Protein AF-A0A0D2FIN0-F1 (afdb_monomer)

Solvent-accessible surface area (backbone atoms only — not comparable to full-atom values): 18434 Å² total; per-residue (Å²): 110,66,68,31,50,51,26,40,52,49,14,55,52,27,46,74,65,72,37,50,73,62,13,52,53,26,40,51,52,17,50,52,44,39,56,76,67,34,63,79,38,79,76,64,52,62,94,53,57,73,68,60,36,41,53,52,39,47,52,45,51,51,50,49,50,53,46,50,59,54,20,63,73,67,79,43,84,80,82,80,71,90,65,98,70,75,63,67,63,65,65,58,93,93,41,82,29,78,72,32,65,56,52,53,53,46,52,57,58,55,49,68,80,50,82,62,84,86,64,75,69,82,73,95,78,77,87,84,78,73,69,54,71,66,59,48,50,40,52,51,49,50,54,65,67,69,63,73,77,65,86,88,56,54,68,36,52,49,49,52,48,53,48,51,48,49,35,50,51,48,54,51,40,56,51,34,64,75,75,45,87,57,30,91,78,42,90,51,64,58,37,28,56,54,41,42,43,53,49,42,49,55,47,50,64,48,58,77,74,52,61,67,82,37,56,56,84,54,41,66,71,45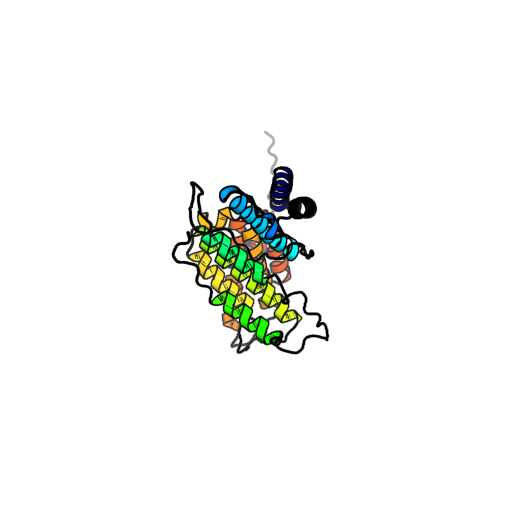,36,53,37,54,43,53,39,37,55,47,31,49,52,36,68,73,69,54,77,91,41,90,88,43,46,64,58,53,51,56,41,51,54,43,41,54,51,47,51,54,48,34,42,69,59,53,35,89,84,22,65,65,53,52,52,50,51,51,54,27,47,78,65,76,52,57,58,84,67,53,59,58,54,54,54,59,72,70,44,96,74,82,73,82,81,79,82,81,84,77,90,131

Foldseek 3Di:
DVLLVVLQVQLVVCVLVVVLVSSVVSLVSSVVVLVVLVLLPPVSLPPDDLVVSLVSQLSLLVSLLVQLLSCVVVVHDGDRDDDPDHRDCDDDDPDDSPPPVLSRLSSVLSNVVDPDLPPPPDDPDDPDDDDDNVVVLLVLLVVLVPDDDDPPDDLLSVLLSLLSSLLSLLVSLVSCVVPHAADCPDPRLSRHLCVLLVSLVVNVVSVVPGDLVSQQVCAPSSLVSLLSSLVSLLVSLQPPDDDPVCPVSSVSSLVSSLSSLVVSCSRHNPPDPSSVVSQVSCVVSVSHRPCVVVVVVVVPDPPDDDDDDDDDDD

Sequence (314 aa):
MSSLLTSFFLHIYFANADKLRTAGFFLRESLTYAHGLKLHQPGSYAGFNYRDRQIRLRVFWILFVSERTYCIQNDLPVTLRPINELPSTKAMDGYDSAPMPAFVALIRLFTFLDGDILESTASPGDSIMQLRPKDKVSSLQHNLIEQNVGSELDESQKVDLLTTRNWIRILLWQYTIAHFSVSCHAQDQAFSAFLPATIAHDMLSVLDKVSWKSVQPHGYGMELKIFRMADSLLDVLLCAPVSAGTRRFLTDSRESLHSLENVLVHVGGTESQFLAILRNRMLESQLPPPHTLWNDMQISSPQYRPKEGTKSTG

Organi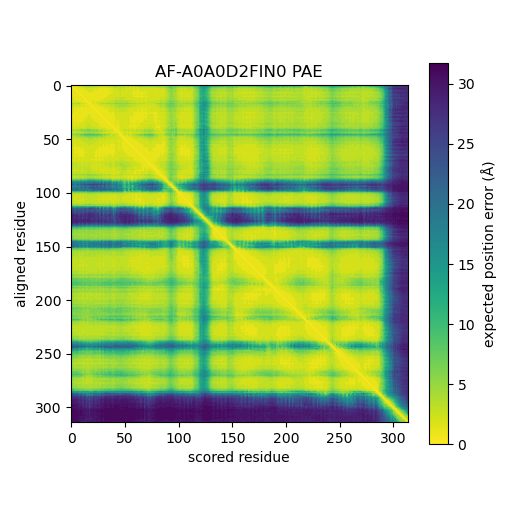sm: NCBI:txid1851006

Radius of gyration: 23.54 Å; Cα contacts (8 Å, |Δi|>4): 283; chains: 1; bounding box: 88×53×57 Å

Secondary structure (DSSP, 8-state):
-HHHHHHHHHHHHHHHTT-HHHHHHHHHHHHHHHHHTTTT-GGGGTTS-HHHHHHHHHHHHHHHHHHHHHHHHTT----PPP-S-PPPSS--TT---TTHHHHHHHHHHHHTTSSSSS--S--TT--SSPPPHHHHHHHHHHHHHH-PPPTTS-HHHHHHHHHHHHHHHHHHHHHHHHHS--BTT-SSGGGBTTHHHHHHHHHHHHHTTS-HHHHGGGTHHHHHHHHHHHHHHHHHHHH----TTTHHHHHHHHHHHHHHHHHHHHHH-TT-HHHHHHHHHHHHTT---TTHHHHHHHHT-TT-----------

Nearest PDB structures (foldseek):
  4c0e-assembly3_C  TM=2.346E-01  e=1.128E+00  Thermochaetoides thermophila
  6zc9-assembly2_B  TM=2.772E-01  e=3.005E+00  Homo sapiens
  8fit-assembly1_A  TM=2.821E-01  e=9.489E+00  synthetic construct
  2im8-assembly2_B  TM=2.607E-01  e=8.003E+00  Bacillus subtilis

pLDDT: mean 83.83, std 17.82, range [30.97, 98.62]

Structure (mmCIF, N/CA/C/O backbone):
data_AF-A0A0D2FIN0-F1
#
_entry.id   AF-A0A0D2FIN0-F1
#
loop_
_atom_site.group_PDB
_atom_site.id
_atom_site.type_symbol
_atom_site.label_atom_id
_atom_site.label_alt_id
_atom_site.label_comp_id
_atom_site.label_asym_id
_atom_site.label_entity_id
_atom_site.label_seq_id
_atom_site.pdbx_PDB_ins_code
_atom_site.Cartn_x
_atom_site.Cartn_y
_atom_site.Cartn_z
_atom_site.occupancy
_atom_site.B_iso_or_equiv
_atom_site.auth_seq_id
_atom_site.auth_comp_id
_atom_site.auth_asym_id
_atom_site.auth_atom_id
_atom_site.pdbx_PDB_model_num
ATOM 1 N N . MET A 1 1 ? 11.313 -1.312 -24.204 1.00 90.38 1 MET A N 1
ATOM 2 C CA . MET A 1 1 ? 10.816 -0.365 -23.181 1.00 90.38 1 MET A CA 1
ATOM 3 C C . MET A 1 1 ? 9.404 0.112 -23.505 1.00 90.38 1 MET A C 1
ATOM 5 O O . MET A 1 1 ? 8.576 0.071 -22.614 1.00 90.38 1 MET A O 1
ATOM 9 N N . SER A 1 2 ? 9.090 0.486 -24.752 1.00 93.44 2 SER A N 1
ATOM 10 C CA . SER A 1 2 ? 7.752 0.977 -25.127 1.00 93.44 2 SER A CA 1
ATOM 11 C C . SER A 1 2 ? 6.609 0.016 -24.775 1.00 93.44 2 S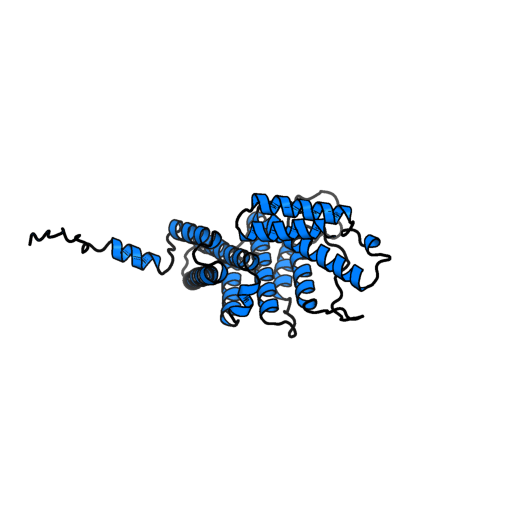ER A C 1
ATOM 13 O O . SER A 1 2 ? 5.712 0.432 -24.059 1.00 93.44 2 SER A O 1
ATOM 15 N N . SER A 1 3 ? 6.681 -1.269 -25.154 1.00 96.62 3 SER A N 1
ATOM 16 C CA . SER A 1 3 ? 5.622 -2.245 -24.830 1.00 96.62 3 SER A CA 1
ATOM 17 C C . SER A 1 3 ? 5.389 -2.398 -23.323 1.00 96.62 3 SER A C 1
ATOM 19 O O . SER A 1 3 ? 4.250 -2.394 -22.880 1.00 96.62 3 SER A O 1
ATOM 21 N N . LEU A 1 4 ? 6.468 -2.430 -22.528 1.00 98.12 4 LEU A N 1
ATOM 22 C CA . LEU A 1 4 ? 6.401 -2.465 -21.061 1.00 98.12 4 LEU A CA 1
ATOM 23 C C . LEU A 1 4 ? 5.608 -1.278 -20.510 1.00 98.12 4 LEU A C 1
ATOM 25 O O . LEU A 1 4 ? 4.716 -1.469 -19.682 1.00 98.12 4 LEU A O 1
ATOM 29 N N . LEU A 1 5 ? 5.950 -0.066 -20.959 1.00 98.00 5 LEU A N 1
ATOM 30 C CA . LEU A 1 5 ? 5.309 1.165 -20.503 1.00 98.00 5 LEU A CA 1
ATOM 31 C C . LEU A 1 5 ? 3.856 1.238 -20.970 1.00 98.00 5 LEU A C 1
ATOM 33 O O . LEU A 1 5 ? 3.001 1.626 -20.185 1.00 98.00 5 LEU A O 1
ATOM 37 N N . THR A 1 6 ? 3.554 0.819 -22.201 1.00 98.31 6 THR A N 1
ATOM 38 C CA . THR A 1 6 ? 2.176 0.737 -22.702 1.00 98.31 6 THR A CA 1
ATOM 39 C C . THR A 1 6 ? 1.321 -0.160 -21.811 1.00 98.31 6 THR A C 1
ATOM 41 O O . THR A 1 6 ? 0.288 0.295 -21.324 1.00 98.31 6 THR A O 1
ATOM 44 N N . SER A 1 7 ? 1.767 -1.387 -21.522 1.00 98.44 7 SER A N 1
ATOM 45 C CA . SER A 1 7 ? 1.053 -2.291 -20.613 1.00 98.44 7 SER A CA 1
ATOM 46 C C . SER A 1 7 ? 0.920 -1.688 -19.211 1.00 98.44 7 SER A C 1
ATOM 48 O O . SER A 1 7 ? -0.149 -1.735 -18.613 1.00 98.44 7 SER A O 1
ATOM 50 N N . PHE A 1 8 ? 1.967 -1.038 -18.696 1.00 98.31 8 PHE A N 1
ATOM 51 C CA . PHE A 1 8 ? 1.910 -0.394 -17.383 1.00 98.31 8 PHE A CA 1
ATOM 52 C C . PHE A 1 8 ? 0.893 0.758 -17.319 1.00 98.31 8 PHE A C 1
ATOM 54 O O . PHE A 1 8 ? 0.116 0.851 -16.372 1.00 98.31 8 PHE A O 1
ATOM 61 N N . PHE A 1 9 ? 0.841 1.619 -18.335 1.00 97.38 9 PHE A N 1
ATOM 62 C CA . PHE A 1 9 ? -0.142 2.702 -18.379 1.00 97.38 9 PHE A CA 1
ATOM 63 C C . PHE A 1 9 ? -1.572 2.182 -18.549 1.00 97.38 9 PHE A C 1
ATOM 65 O O . PHE A 1 9 ? -2.491 2.745 -17.955 1.00 97.38 9 PHE A O 1
ATOM 72 N N . LEU A 1 10 ? -1.773 1.084 -19.286 1.00 98.06 10 LEU A N 1
ATOM 73 C CA . LEU A 1 10 ? -3.074 0.412 -19.353 1.00 98.06 10 LEU A CA 1
ATOM 74 C C . LEU A 1 10 ? -3.481 -0.161 -17.992 1.00 98.06 10 LEU A C 1
ATOM 76 O O . LEU A 1 10 ? -4.637 -0.010 -17.600 1.00 98.06 10 LEU A O 1
ATOM 80 N N . HIS A 1 11 ? -2.544 -0.744 -17.239 1.00 96.19 11 HIS A N 1
ATOM 81 C CA . HIS A 1 11 ? -2.790 -1.145 -15.854 1.00 96.19 11 HIS A CA 1
ATOM 82 C C . HIS A 1 11 ? -3.290 0.036 -15.007 1.00 96.19 11 HIS A C 1
ATOM 84 O O . HIS A 1 11 ? -4.348 -0.078 -14.392 1.00 96.19 11 HIS A O 1
ATOM 90 N N . ILE A 1 12 ? -2.586 1.175 -15.028 1.00 93.50 12 ILE A N 1
ATOM 91 C CA . ILE A 1 12 ? -2.987 2.379 -14.280 1.00 93.50 12 ILE A CA 1
ATOM 92 C C . ILE A 1 12 ? -4.386 2.846 -14.698 1.00 93.50 12 ILE A C 1
ATOM 94 O O . ILE A 1 12 ? -5.223 3.132 -13.843 1.00 93.50 12 ILE A O 1
ATOM 98 N N . TYR A 1 13 ? -4.657 2.914 -16.004 1.00 93.62 13 TYR A N 1
ATOM 99 C CA . TYR A 1 13 ? -5.960 3.328 -16.524 1.00 93.62 13 TYR A CA 1
ATOM 100 C C . TYR A 1 13 ? -7.089 2.424 -16.016 1.00 93.62 13 TYR A C 1
ATOM 102 O O . TYR A 1 13 ? -8.080 2.913 -15.479 1.00 93.62 13 TYR A O 1
ATOM 110 N N . PHE A 1 14 ? -6.939 1.103 -16.148 1.00 93.62 14 PHE A N 1
ATOM 111 C CA . PHE A 1 14 ? -7.978 0.161 -15.738 1.00 93.62 14 PHE A CA 1
ATOM 112 C C . PHE A 1 14 ? -8.126 0.053 -14.218 1.00 93.62 14 PHE A C 1
ATOM 114 O O . PHE A 1 14 ? -9.241 -0.179 -13.758 1.00 93.62 14 PHE A O 1
ATOM 121 N N . ALA A 1 15 ? -7.050 0.245 -13.448 1.00 88.50 15 ALA A N 1
ATOM 122 C CA . ALA A 1 15 ? -7.114 0.289 -11.989 1.00 88.50 15 ALA A CA 1
ATOM 123 C C . ALA A 1 15 ? -7.935 1.492 -11.508 1.00 88.50 15 ALA A C 1
ATOM 125 O O . ALA A 1 15 ? -8.834 1.315 -10.699 1.00 88.50 15 ALA A O 1
ATOM 126 N N . ASN A 1 16 ? -7.699 2.682 -12.074 1.00 84.31 16 ASN A N 1
ATOM 127 C CA . ASN A 1 16 ? -8.476 3.889 -11.759 1.00 84.31 16 ASN A CA 1
ATOM 128 C C . ASN A 1 16 ? -9.920 3.854 -12.295 1.00 84.31 16 ASN A C 1
ATOM 130 O O . ASN A 1 16 ? -10.736 4.677 -11.904 1.00 84.31 16 ASN A O 1
ATOM 134 N N . ALA A 1 17 ? -10.230 2.941 -13.219 1.00 86.94 17 ALA A N 1
ATOM 135 C CA . ALA A 1 17 ? -11.579 2.719 -13.739 1.00 86.94 17 ALA A CA 1
ATOM 136 C C . ALA A 1 17 ? -12.290 1.533 -13.055 1.00 86.94 17 ALA A C 1
ATOM 138 O O . ALA A 1 17 ? -13.235 0.988 -13.627 1.00 86.94 17 ALA A O 1
ATOM 139 N N . ASP A 1 18 ? -11.778 1.073 -11.908 1.00 82.88 18 ASP A N 1
ATOM 140 C CA . ASP A 1 18 ? -12.265 -0.072 -11.124 1.00 82.88 18 ASP A CA 1
ATOM 141 C C . ASP A 1 18 ? -12.405 -1.395 -11.902 1.00 82.88 18 ASP A C 1
ATOM 143 O O . ASP A 1 18 ? -13.106 -2.329 -11.507 1.00 82.88 18 ASP A O 1
ATOM 147 N N . LYS A 1 19 ? -11.689 -1.540 -13.020 1.00 90.38 19 LYS A N 1
ATOM 148 C CA . LYS A 1 19 ? -11.649 -2.770 -13.826 1.00 90.38 19 LYS A CA 1
ATOM 149 C C . LYS A 1 19 ? -10.483 -3.641 -13.378 1.00 90.38 19 LYS A C 1
ATOM 151 O O . LYS A 1 19 ? -9.587 -3.952 -14.166 1.00 90.38 19 LYS A O 1
ATOM 156 N N . LEU A 1 20 ? -10.512 -4.045 -12.106 1.00 90.06 20 LEU A N 1
ATOM 157 C CA . LEU A 1 20 ? -9.380 -4.671 -11.415 1.00 90.06 20 LEU A CA 1
ATOM 158 C C . LEU A 1 20 ? -8.826 -5.878 -12.181 1.00 90.06 20 LEU A C 1
ATOM 160 O O . LEU A 1 20 ? -7.655 -5.884 -12.531 1.00 90.06 20 LEU A O 1
ATOM 164 N N . ARG A 1 21 ? -9.662 -6.843 -12.588 1.00 93.88 21 ARG A N 1
ATOM 165 C CA . ARG A 1 21 ? -9.193 -8.024 -13.350 1.00 93.88 21 ARG A CA 1
ATOM 166 C C . ARG A 1 21 ? -8.371 -7.644 -14.587 1.00 93.88 21 ARG A C 1
ATOM 168 O O . ARG A 1 21 ? -7.283 -8.177 -14.789 1.00 93.88 21 ARG A O 1
ATOM 175 N N . THR A 1 22 ? -8.867 -6.697 -15.381 1.00 97.12 22 THR A N 1
ATOM 176 C CA . THR A 1 22 ? -8.177 -6.189 -16.574 1.00 97.12 22 THR A CA 1
ATOM 177 C C . THR A 1 22 ? -6.884 -5.467 -16.204 1.00 97.12 22 THR A C 1
ATOM 179 O O . THR A 1 22 ? -5.850 -5.708 -16.826 1.00 97.12 22 THR A O 1
ATOM 182 N N . ALA A 1 23 ? -6.911 -4.638 -15.158 1.00 95.75 23 ALA A N 1
ATOM 183 C CA . ALA A 1 23 ? -5.721 -3.974 -14.639 1.00 95.75 23 ALA A CA 1
ATOM 184 C C . ALA A 1 23 ? -4.639 -4.987 -14.229 1.00 95.75 23 ALA A C 1
ATOM 186 O O . ALA A 1 23 ? -3.465 -4.794 -14.543 1.00 95.75 23 ALA A O 1
ATOM 187 N N . GLY A 1 24 ? -5.026 -6.086 -13.577 1.00 96.50 24 GLY A N 1
ATOM 188 C CA . GLY A 1 24 ? -4.125 -7.166 -13.184 1.00 96.50 24 GLY A CA 1
ATOM 189 C C . GLY A 1 24 ? -3.462 -7.867 -14.371 1.00 96.50 24 GLY A C 1
ATOM 190 O O . GLY A 1 24 ? -2.261 -8.131 -14.318 1.00 96.50 24 GLY A O 1
ATOM 191 N N . PHE A 1 25 ? -4.194 -8.118 -15.464 1.00 97.88 25 PHE A N 1
ATOM 192 C CA . PHE A 1 25 ? -3.611 -8.697 -16.683 1.00 97.88 25 PHE A CA 1
ATOM 193 C C . PHE A 1 25 ? -2.514 -7.808 -17.275 1.00 97.88 25 PHE A C 1
ATOM 195 O O . PHE A 1 25 ? -1.410 -8.285 -17.536 1.00 97.88 25 PHE A O 1
ATOM 202 N N . PHE A 1 26 ? -2.785 -6.510 -17.425 1.00 98.56 26 PHE A N 1
ATOM 203 C CA . PHE A 1 26 ? -1.807 -5.562 -17.961 1.00 98.56 26 PHE A CA 1
ATOM 204 C C . PHE A 1 26 ? -0.597 -5.364 -17.044 1.00 98.56 26 PHE A C 1
ATOM 206 O O . PHE A 1 26 ? 0.525 -5.196 -17.526 1.00 98.56 26 PHE A O 1
ATOM 213 N N . LEU A 1 27 ? -0.796 -5.448 -15.726 1.00 98.38 27 LEU A N 1
ATOM 214 C CA . LEU A 1 27 ? 0.312 -5.448 -14.778 1.00 98.38 27 LEU A CA 1
ATOM 215 C C . LEU A 1 27 ? 1.210 -6.662 -15.005 1.00 98.38 27 LEU A C 1
ATOM 217 O O . LEU A 1 27 ? 2.411 -6.497 -15.190 1.00 98.38 27 LEU A O 1
ATOM 221 N N . ARG A 1 28 ? 0.638 -7.872 -15.063 1.00 98.06 28 ARG A N 1
ATOM 222 C CA . ARG A 1 28 ? 1.407 -9.100 -15.318 1.00 98.06 28 ARG A CA 1
ATOM 223 C C . ARG A 1 28 ? 2.156 -9.045 -16.642 1.00 98.06 28 ARG A C 1
ATOM 225 O O . ARG A 1 28 ? 3.330 -9.394 -16.670 1.00 98.06 28 ARG A O 1
ATOM 232 N N . GLU A 1 29 ? 1.526 -8.545 -17.700 1.00 98.38 29 GLU A N 1
ATOM 233 C CA . GLU A 1 29 ? 2.183 -8.343 -18.992 1.00 98.38 29 GLU A CA 1
ATOM 234 C C . GLU A 1 29 ? 3.386 -7.386 -18.883 1.00 98.38 29 GLU A C 1
ATOM 236 O O . GLU A 1 29 ? 4.479 -7.694 -19.367 1.00 98.38 29 GLU A O 1
ATOM 241 N N . SER A 1 30 ? 3.230 -6.255 -18.185 1.00 98.62 30 SER A N 1
ATOM 242 C CA . SER A 1 30 ? 4.326 -5.305 -17.955 1.00 98.62 30 SER A CA 1
ATOM 243 C C . SER A 1 30 ? 5.489 -5.935 -17.177 1.00 98.62 30 SER A C 1
ATOM 245 O O . SER A 1 30 ? 6.657 -5.769 -17.544 1.00 98.62 30 SER A O 1
ATOM 247 N N . LEU A 1 31 ? 5.179 -6.735 -16.153 1.00 98.38 31 LEU A N 1
ATOM 248 C CA . LEU A 1 31 ? 6.167 -7.483 -15.374 1.00 98.38 31 LEU A CA 1
ATOM 249 C C . LEU A 1 31 ? 6.887 -8.542 -16.220 1.00 98.38 31 LEU A C 1
ATOM 251 O O . LEU A 1 31 ? 8.106 -8.687 -16.118 1.00 98.38 31 LEU A O 1
ATOM 255 N N . THR A 1 32 ? 6.179 -9.234 -17.117 1.00 98.44 32 THR A N 1
ATOM 256 C CA . THR A 1 32 ? 6.788 -10.160 -18.082 1.00 98.44 32 THR A CA 1
ATOM 257 C C . THR A 1 32 ? 7.780 -9.439 -18.994 1.00 98.44 32 THR A C 1
ATOM 259 O O . THR A 1 32 ? 8.902 -9.921 -19.175 1.00 98.44 32 THR A O 1
ATOM 262 N N . TYR A 1 33 ? 7.439 -8.252 -19.510 1.00 98.38 33 TYR A N 1
ATOM 263 C CA . TYR A 1 33 ? 8.399 -7.447 -20.268 1.00 98.38 33 TYR A CA 1
ATOM 264 C C . TYR A 1 33 ? 9.607 -7.024 -19.420 1.00 98.38 33 TYR A C 1
ATOM 266 O O . TYR A 1 33 ? 10.736 -7.060 -19.912 1.00 98.38 33 TYR A O 1
ATOM 274 N N . ALA A 1 34 ? 9.405 -6.645 -18.155 1.00 98.19 34 ALA A N 1
ATOM 275 C CA . ALA A 1 34 ? 10.494 -6.273 -17.250 1.00 98.19 34 ALA A CA 1
ATOM 276 C C . ALA A 1 34 ? 11.466 -7.440 -17.005 1.00 98.19 34 ALA A C 1
ATOM 278 O O . ALA A 1 34 ? 12.687 -7.249 -17.035 1.00 98.19 34 ALA A O 1
ATOM 279 N N . HIS A 1 35 ? 10.940 -8.658 -16.834 1.00 97.88 35 HIS A N 1
ATOM 280 C CA . HIS A 1 35 ? 11.740 -9.879 -16.745 1.00 97.88 35 HIS A CA 1
ATOM 281 C C . HIS A 1 35 ? 12.492 -10.178 -18.045 1.00 97.88 35 HIS A C 1
ATOM 283 O O . HIS A 1 35 ? 13.693 -10.445 -17.991 1.00 97.88 35 HIS A O 1
ATOM 289 N N . GLY A 1 36 ? 11.840 -10.057 -19.207 1.00 97.31 36 GLY A N 1
ATOM 290 C CA . GLY A 1 36 ? 12.481 -10.243 -20.515 1.00 97.31 36 GLY A CA 1
ATOM 291 C C . GLY A 1 36 ? 13.614 -9.243 -20.784 1.00 97.31 36 GLY A C 1
ATOM 292 O O . GLY A 1 36 ? 14.641 -9.598 -21.357 1.00 97.31 36 GLY A O 1
ATOM 293 N N . LEU A 1 37 ? 13.473 -8.008 -20.293 1.00 96.50 37 LEU A N 1
ATOM 294 C CA . LEU A 1 37 ? 14.517 -6.976 -20.315 1.00 96.50 37 LEU A CA 1
ATOM 295 C C . LEU A 1 37 ? 15.580 -7.149 -19.216 1.00 96.50 37 LEU A C 1
ATOM 297 O O . LEU A 1 37 ? 16.491 -6.327 -19.130 1.00 96.50 37 LEU A O 1
ATOM 301 N N . LYS A 1 38 ? 15.466 -8.193 -18.384 1.00 97.00 38 LYS A N 1
ATOM 302 C CA . LYS A 1 38 ? 16.363 -8.521 -17.267 1.00 97.00 38 LYS A CA 1
ATOM 303 C C . LYS A 1 38 ? 16.507 -7.412 -16.220 1.00 97.00 38 LYS A C 1
ATOM 305 O O . LYS A 1 38 ? 17.500 -7.387 -15.507 1.00 97.00 38 LYS A O 1
ATOM 310 N N . LEU A 1 39 ? 15.500 -6.548 -16.051 1.00 96.88 39 LEU A N 1
ATOM 311 C CA . LEU A 1 39 ? 15.578 -5.414 -15.110 1.00 96.88 39 LEU A CA 1
ATOM 312 C C . LEU A 1 39 ? 15.757 -5.848 -13.640 1.00 96.88 39 LEU A C 1
ATOM 314 O O . LEU A 1 39 ? 16.297 -5.108 -12.827 1.00 96.88 39 LEU A O 1
ATOM 318 N N . HIS A 1 40 ? 15.353 -7.070 -13.303 1.00 95.69 40 HIS A N 1
ATOM 319 C CA . HIS A 1 40 ? 15.569 -7.690 -11.993 1.00 95.69 40 HIS A CA 1
ATOM 320 C C . HIS A 1 40 ? 17.027 -8.132 -11.745 1.00 95.69 40 HIS A C 1
ATOM 322 O O . HIS A 1 40 ? 17.344 -8.607 -10.660 1.00 95.69 40 HIS A O 1
ATOM 328 N N . GLN A 1 41 ? 17.920 -8.023 -12.735 1.00 95.69 41 GLN A N 1
ATOM 329 C CA . GLN A 1 41 ? 19.311 -8.467 -12.637 1.00 95.69 41 GLN A CA 1
ATOM 330 C C . GLN A 1 41 ? 20.246 -7.251 -12.572 1.00 95.69 41 GLN A C 1
ATOM 332 O O . GLN A 1 41 ? 20.365 -6.549 -13.580 1.00 95.69 41 GLN A O 1
ATOM 337 N N . PRO A 1 42 ? 20.970 -7.024 -11.459 1.00 92.38 42 PRO A N 1
ATOM 338 C CA . PRO A 1 42 ? 21.952 -5.937 -11.334 1.00 92.38 42 PRO A CA 1
ATOM 339 C C . PRO A 1 42 ? 22.986 -5.896 -12.477 1.00 92.38 42 PRO A C 1
ATOM 341 O O . PRO A 1 42 ? 23.291 -4.848 -13.039 1.00 92.38 42 PRO A O 1
ATOM 344 N N . GLY A 1 43 ? 23.453 -7.062 -12.937 1.00 93.44 43 GLY A N 1
ATOM 345 C CA . GLY A 1 43 ? 24.394 -7.144 -14.061 1.00 93.44 43 GLY A CA 1
ATOM 346 C C . GLY A 1 43 ? 23.845 -6.619 -15.396 1.00 93.44 43 GLY A C 1
ATOM 347 O O . GLY A 1 43 ? 24.626 -6.219 -16.255 1.00 93.44 43 GLY A O 1
ATOM 348 N N . SER A 1 44 ? 22.519 -6.569 -15.579 1.00 93.88 44 SER A N 1
ATOM 349 C CA . SER A 1 44 ? 21.899 -6.080 -16.822 1.00 93.88 44 SER A CA 1
ATOM 350 C C . SER A 1 44 ? 22.064 -4.575 -17.035 1.00 93.88 44 SER A C 1
ATOM 352 O O . SER A 1 44 ? 21.891 -4.094 -18.152 1.00 93.88 44 SER A O 1
ATOM 354 N N . TYR A 1 45 ? 22.401 -3.832 -15.979 1.00 93.44 45 TYR A N 1
ATOM 355 C CA . TYR A 1 45 ? 22.602 -2.389 -16.035 1.00 93.44 45 TYR A CA 1
ATOM 356 C C . TYR A 1 45 ? 24.013 -2.007 -16.507 1.00 93.44 45 TYR A C 1
ATOM 358 O O . TYR A 1 45 ? 24.258 -0.837 -16.809 1.00 93.44 45 TYR A O 1
ATOM 366 N N . ALA A 1 46 ? 24.937 -2.972 -16.589 1.00 92.00 46 ALA A N 1
ATOM 367 C CA . ALA A 1 46 ? 26.283 -2.751 -17.102 1.00 92.00 46 ALA A CA 1
ATOM 368 C C . ALA A 1 46 ? 26.255 -2.350 -18.589 1.00 92.00 46 ALA A C 1
ATOM 370 O O . ALA A 1 46 ? 25.457 -2.857 -19.373 1.00 92.00 46 ALA A O 1
ATOM 371 N N . GLY A 1 47 ? 27.135 -1.427 -18.985 1.00 89.62 47 GLY A N 1
ATOM 372 C CA . GLY A 1 47 ? 27.257 -0.967 -20.375 1.00 89.62 47 GLY A CA 1
ATOM 373 C C . GLY A 1 47 ? 26.245 0.101 -20.810 1.00 89.62 47 GLY A C 1
ATOM 374 O O . GLY A 1 47 ? 26.424 0.692 -21.873 1.00 89.62 47 GLY A O 1
ATOM 375 N N . PHE A 1 48 ? 25.227 0.410 -20.000 1.00 91.88 48 PHE A N 1
ATOM 376 C CA . PHE A 1 48 ? 24.381 1.584 -20.228 1.00 91.88 48 PHE A CA 1
ATOM 377 C C . PHE A 1 48 ? 25.071 2.863 -19.748 1.00 91.88 48 PHE A C 1
ATOM 379 O O . PHE A 1 48 ? 25.773 2.868 -18.735 1.00 91.88 48 PHE A O 1
ATOM 386 N N . ASN A 1 49 ? 24.821 3.974 -20.448 1.00 91.44 49 ASN A N 1
ATOM 387 C CA . ASN A 1 49 ? 25.176 5.294 -19.932 1.00 91.44 49 ASN A CA 1
ATOM 388 C C . ASN A 1 49 ? 24.383 5.600 -18.644 1.00 91.44 49 ASN A C 1
ATOM 390 O O . ASN A 1 49 ? 23.378 4.948 -18.332 1.00 91.44 49 ASN A O 1
ATOM 394 N N . TYR A 1 50 ? 24.830 6.612 -17.897 1.00 88.31 50 TYR A N 1
ATOM 395 C CA . TYR A 1 50 ? 24.231 6.975 -16.612 1.00 88.31 50 TYR A CA 1
ATOM 396 C C . TYR A 1 50 ? 22.718 7.223 -16.719 1.00 88.31 50 TYR A C 1
ATOM 398 O O . TYR A 1 50 ? 21.945 6.630 -15.966 1.00 88.31 50 TYR A O 1
ATOM 406 N N . ARG A 1 51 ? 22.278 8.027 -17.694 1.00 88.00 51 ARG A N 1
ATOM 407 C CA . ARG A 1 51 ? 20.865 8.387 -17.882 1.00 88.00 51 ARG A CA 1
ATOM 408 C C . ARG A 1 51 ? 19.978 7.165 -18.130 1.00 88.00 51 ARG A C 1
ATOM 410 O O . ARG A 1 51 ? 18.960 7.005 -17.456 1.00 88.00 51 ARG A O 1
ATOM 417 N N . ASP A 1 52 ? 20.366 6.291 -19.054 1.00 90.56 52 ASP A N 1
ATOM 418 C CA . ASP A 1 52 ? 19.599 5.089 -19.398 1.00 90.56 52 ASP A CA 1
ATOM 419 C C . ASP A 1 52 ? 19.534 4.106 -18.231 1.00 90.56 52 ASP A C 1
ATOM 421 O O . ASP A 1 52 ? 18.478 3.519 -17.969 1.00 90.56 52 ASP A O 1
ATOM 425 N N . ARG A 1 53 ? 20.636 3.964 -17.484 1.00 92.12 53 ARG A N 1
ATOM 426 C CA . ARG A 1 53 ? 20.662 3.172 -16.251 1.00 92.12 53 ARG A CA 1
ATOM 427 C C . ARG A 1 53 ? 19.657 3.709 -15.235 1.00 92.12 53 ARG A C 1
ATOM 429 O O . ARG A 1 53 ? 18.854 2.937 -14.716 1.00 92.12 53 ARG A O 1
ATOM 436 N N . GLN A 1 54 ? 19.658 5.018 -14.983 1.00 91.00 54 GLN A N 1
ATOM 437 C CA . GLN A 1 54 ? 18.745 5.621 -14.013 1.00 91.00 54 GLN A CA 1
ATOM 438 C C . GLN A 1 54 ? 17.271 5.482 -14.428 1.00 91.00 54 GLN A C 1
ATOM 440 O O . GLN A 1 54 ? 16.428 5.162 -13.592 1.00 91.00 54 GLN A O 1
ATOM 445 N N . ILE A 1 55 ? 16.945 5.650 -15.715 1.00 91.06 55 ILE A N 1
ATOM 446 C CA . ILE A 1 55 ? 15.578 5.443 -16.225 1.00 91.06 55 ILE A CA 1
ATOM 447 C C . ILE A 1 55 ? 15.126 3.995 -16.007 1.00 91.06 55 ILE A C 1
ATOM 449 O O . ILE A 1 55 ? 14.021 3.765 -15.519 1.00 91.06 55 ILE A O 1
ATOM 453 N N . ARG A 1 56 ? 15.975 3.013 -16.325 1.00 94.62 56 ARG A N 1
ATOM 454 C CA . ARG A 1 56 ? 15.652 1.590 -16.144 1.00 94.62 56 ARG A CA 1
ATOM 455 C C . ARG A 1 56 ? 15.438 1.230 -14.675 1.00 94.62 56 ARG A C 1
ATOM 457 O O . ARG A 1 56 ? 14.471 0.534 -14.378 1.00 94.62 56 ARG A O 1
ATOM 464 N N . LEU A 1 57 ? 16.278 1.748 -13.774 1.00 94.69 57 LEU A N 1
ATOM 465 C CA . LEU A 1 57 ? 16.107 1.573 -12.329 1.00 94.69 57 LEU A CA 1
ATOM 466 C C . LEU A 1 57 ? 14.782 2.176 -11.851 1.00 94.69 57 LEU A C 1
ATOM 468 O O . LEU A 1 57 ? 14.037 1.510 -11.138 1.00 94.69 57 LEU A O 1
ATOM 472 N N . ARG A 1 58 ? 14.438 3.400 -12.280 1.00 93.56 58 ARG A N 1
ATOM 473 C CA . ARG A 1 58 ? 13.141 4.013 -11.944 1.00 93.56 58 ARG A CA 1
ATOM 474 C C . ARG A 1 58 ? 11.974 3.144 -12.407 1.00 93.56 58 ARG A C 1
ATOM 476 O O . ARG A 1 58 ? 11.080 2.877 -11.617 1.00 93.56 58 ARG A O 1
ATOM 483 N N . VAL A 1 59 ? 12.000 2.675 -13.656 1.00 96.00 59 VAL A N 1
ATOM 484 C CA . VAL A 1 59 ? 10.942 1.812 -14.207 1.00 96.00 59 VAL A CA 1
ATOM 485 C C . VAL A 1 59 ? 10.802 0.524 -13.398 1.00 96.00 59 VAL A C 1
ATOM 487 O O . VAL A 1 59 ? 9.690 0.172 -13.019 1.00 96.00 59 VAL A O 1
ATOM 490 N N . PHE A 1 60 ? 11.912 -0.153 -13.091 1.00 97.50 60 PHE A N 1
ATOM 491 C CA . PHE A 1 60 ? 11.893 -1.359 -12.263 1.00 97.50 60 PHE A CA 1
ATOM 492 C C . PHE A 1 60 ? 11.230 -1.104 -10.904 1.00 97.50 60 PHE A C 1
ATOM 494 O O . PHE A 1 60 ? 10.326 -1.835 -10.506 1.00 97.50 60 PHE A O 1
ATOM 501 N N . TRP A 1 61 ? 11.638 -0.041 -10.212 1.00 97.00 61 TRP A N 1
ATOM 502 C CA . TRP A 1 61 ? 11.127 0.255 -8.879 1.00 97.00 61 TRP A CA 1
ATOM 503 C C . TRP A 1 61 ? 9.684 0.769 -8.869 1.00 97.00 61 TRP A C 1
ATOM 505 O O . TRP A 1 61 ? 8.952 0.488 -7.923 1.00 97.00 61 TRP A O 1
ATOM 515 N N . ILE A 1 62 ? 9.241 1.457 -9.925 1.00 96.19 62 ILE A N 1
ATOM 516 C CA . ILE A 1 62 ? 7.828 1.812 -10.107 1.00 96.19 62 ILE A CA 1
ATOM 517 C C . ILE A 1 62 ? 7.000 0.529 -10.222 1.00 96.19 62 ILE A C 1
ATOM 519 O O . ILE A 1 62 ? 6.026 0.366 -9.493 1.00 96.19 62 ILE A O 1
ATOM 523 N N . LEU A 1 63 ? 7.427 -0.417 -11.067 1.00 97.69 63 LEU A N 1
ATOM 524 C CA . LEU A 1 63 ? 6.755 -1.711 -11.203 1.00 97.69 63 LEU A CA 1
ATOM 525 C C . LEU A 1 63 ? 6.747 -2.502 -9.891 1.00 97.69 63 LEU A C 1
ATOM 527 O O . LEU A 1 63 ? 5.727 -3.088 -9.548 1.00 97.69 63 LEU A O 1
ATOM 531 N N . PHE A 1 64 ? 7.851 -2.492 -9.144 1.00 96.94 64 PHE A N 1
ATOM 532 C CA . PHE A 1 64 ? 7.969 -3.156 -7.843 1.00 96.94 64 PHE A CA 1
ATOM 533 C C . PHE A 1 64 ? 6.943 -2.643 -6.824 1.00 96.94 64 PHE A C 1
ATOM 535 O O . PHE A 1 64 ? 6.290 -3.442 -6.145 1.00 96.94 64 PHE A O 1
ATOM 542 N N . VAL A 1 65 ? 6.800 -1.317 -6.723 1.00 95.19 65 VAL A N 1
ATOM 543 C CA . VAL A 1 65 ? 5.837 -0.659 -5.830 1.00 95.19 65 VAL A CA 1
ATOM 544 C C . VAL A 1 65 ? 4.406 -0.940 -6.290 1.00 95.19 65 VAL A C 1
ATOM 546 O O . VAL A 1 65 ? 3.587 -1.403 -5.495 1.00 95.19 65 VAL A O 1
ATOM 549 N N . SER A 1 66 ? 4.113 -0.740 -7.579 1.00 95.25 66 SER A N 1
ATOM 550 C CA . SER A 1 66 ? 2.783 -0.983 -8.146 1.00 95.25 66 SER A CA 1
ATOM 551 C C . SER A 1 66 ? 2.345 -2.441 -8.016 1.00 95.25 66 SER A C 1
ATOM 553 O O . SER A 1 66 ? 1.193 -2.694 -7.666 1.00 95.25 66 SER A O 1
ATOM 555 N N . GLU A 1 67 ? 3.253 -3.400 -8.236 1.00 95.50 67 GLU A N 1
ATOM 556 C CA . GLU A 1 67 ? 2.959 -4.821 -8.057 1.00 95.50 67 GLU A CA 1
ATOM 557 C C . GLU A 1 67 ? 2.513 -5.116 -6.632 1.00 95.50 67 GLU A C 1
ATOM 559 O O . GLU A 1 67 ? 1.471 -5.737 -6.447 1.00 95.50 67 GLU A O 1
ATOM 564 N N . ARG A 1 68 ? 3.263 -4.652 -5.630 1.00 93.75 68 ARG A N 1
ATOM 565 C CA . ARG A 1 68 ? 2.947 -4.905 -4.220 1.00 93.75 68 ARG A CA 1
ATOM 566 C C . ARG A 1 68 ? 1.626 -4.281 -3.815 1.00 93.75 68 ARG A C 1
ATOM 568 O O . ARG A 1 68 ? 0.803 -4.974 -3.228 1.00 93.75 68 ARG A O 1
ATOM 575 N N . THR A 1 69 ? 1.392 -3.015 -4.159 1.00 92.31 69 THR A N 1
ATOM 576 C CA . THR A 1 69 ? 0.110 -2.361 -3.862 1.00 92.31 69 THR A CA 1
ATOM 577 C C . THR A 1 69 ? -1.054 -3.131 -4.472 1.00 92.31 69 THR A C 1
ATOM 579 O O . THR A 1 69 ? -2.014 -3.447 -3.772 1.00 92.31 69 THR A O 1
ATOM 582 N N . TYR A 1 70 ? -0.962 -3.468 -5.759 1.00 92.81 70 TYR A N 1
ATOM 583 C CA . TYR A 1 70 ? -2.046 -4.145 -6.456 1.00 92.81 70 TYR A CA 1
ATOM 584 C C . TYR A 1 70 ? -2.250 -5.580 -5.956 1.00 92.81 70 TYR A C 1
ATOM 586 O O . TYR A 1 70 ? -3.379 -5.982 -5.683 1.00 92.81 70 TYR A O 1
ATOM 594 N N . CYS A 1 71 ? -1.174 -6.355 -5.823 1.00 93.12 71 CYS A N 1
ATOM 595 C CA . CYS A 1 71 ? -1.257 -7.767 -5.476 1.00 93.12 71 CYS A CA 1
ATOM 596 C C . CYS A 1 71 ? -1.705 -7.974 -4.029 1.00 93.12 71 CYS A C 1
ATOM 598 O O . CYS A 1 71 ? -2.615 -8.760 -3.807 1.00 93.12 71 CYS A O 1
ATOM 600 N N . ILE A 1 72 ? -1.167 -7.216 -3.066 1.00 90.50 72 ILE A N 1
ATOM 601 C CA . ILE A 1 72 ? -1.594 -7.309 -1.658 1.00 90.50 72 ILE A CA 1
ATOM 602 C C . ILE A 1 72 ? -3.066 -6.931 -1.513 1.00 90.50 72 ILE A C 1
ATOM 604 O O . ILE A 1 72 ? -3.809 -7.576 -0.779 1.00 90.50 72 ILE A O 1
ATOM 608 N N . GLN A 1 73 ? -3.513 -5.897 -2.228 1.00 88.62 73 GLN A N 1
ATOM 609 C CA . GLN A 1 73 ? -4.904 -5.476 -2.138 1.00 88.62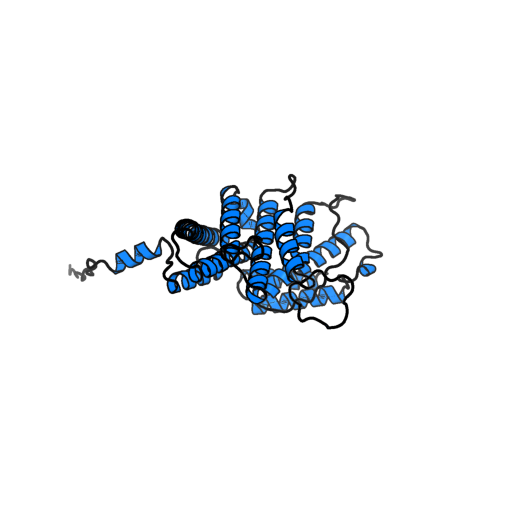 73 GLN A CA 1
ATOM 610 C C . GLN A 1 73 ? -5.887 -6.510 -2.692 1.00 88.62 73 GLN A C 1
ATOM 612 O O . GLN A 1 73 ? -7.020 -6.579 -2.226 1.00 88.62 73 GLN A O 1
ATOM 617 N N . ASN A 1 74 ? -5.462 -7.290 -3.683 1.00 89.38 74 ASN A N 1
ATOM 618 C CA . ASN A 1 74 ? -6.311 -8.246 -4.389 1.00 89.38 74 ASN A CA 1
ATOM 619 C C . ASN A 1 74 ? -5.997 -9.705 -4.030 1.00 89.38 74 ASN A C 1
ATOM 621 O O . ASN A 1 74 ? -6.447 -10.596 -4.746 1.00 89.38 74 ASN A O 1
ATOM 625 N N . ASP A 1 75 ? -5.222 -9.938 -2.967 1.00 89.50 75 ASP A N 1
ATOM 626 C CA . ASP A 1 75 ? -4.799 -11.270 -2.516 1.00 89.50 75 ASP A CA 1
ATOM 627 C C . ASP A 1 75 ? -4.145 -12.111 -3.633 1.00 89.50 75 ASP A C 1
ATOM 629 O O . ASP A 1 75 ? -4.501 -13.252 -3.919 1.00 89.50 75 ASP A O 1
ATOM 633 N N . LEU A 1 76 ? -3.195 -11.496 -4.344 1.00 91.50 76 LEU A N 1
ATOM 634 C CA . LEU A 1 76 ? -2.434 -12.118 -5.426 1.00 91.50 76 LEU A CA 1
ATOM 635 C C . LEU A 1 76 ? -0.956 -12.272 -5.038 1.00 91.50 76 LEU A C 1
ATOM 637 O O . LEU A 1 76 ? -0.415 -11.443 -4.305 1.00 91.50 76 LEU A O 1
ATOM 641 N N . PRO A 1 77 ? -0.246 -13.274 -5.587 1.00 90.19 77 PRO A N 1
ATOM 642 C CA . PRO A 1 77 ? 1.179 -13.450 -5.323 1.00 90.19 77 PRO A CA 1
ATOM 643 C C . PRO A 1 77 ? 2.027 -12.366 -6.003 1.00 90.19 77 PRO A C 1
ATOM 645 O O . PRO A 1 77 ? 1.771 -11.983 -7.146 1.00 90.19 77 PRO A O 1
ATOM 648 N N . VAL A 1 78 ? 3.087 -11.905 -5.346 1.00 92.06 78 VAL A N 1
ATOM 649 C CA . VAL A 1 78 ? 4.093 -11.016 -5.956 1.00 92.06 78 VAL A CA 1
ATOM 650 C C . VAL A 1 78 ? 5.150 -11.823 -6.716 1.00 92.06 78 VAL A C 1
ATOM 652 O O . VAL A 1 78 ? 5.391 -12.988 -6.408 1.00 92.06 78 VAL A O 1
ATOM 655 N N . THR A 1 79 ? 5.782 -11.221 -7.722 1.00 92.62 79 THR A N 1
ATOM 656 C CA . THR A 1 79 ? 6.788 -11.874 -8.578 1.00 92.62 79 THR A CA 1
ATOM 657 C C . THR A 1 79 ? 8.119 -11.132 -8.616 1.00 92.62 79 THR A C 1
ATOM 659 O O . THR A 1 79 ? 9.158 -11.776 -8.751 1.00 92.62 79 THR A O 1
ATOM 662 N N . LEU A 1 80 ? 8.135 -9.804 -8.453 1.00 94.00 80 LEU A N 1
ATOM 663 C CA . LEU A 1 80 ? 9.377 -9.040 -8.380 1.00 94.00 80 LEU A CA 1
ATOM 664 C C . LEU A 1 80 ? 9.996 -9.131 -6.986 1.00 94.00 80 LEU A C 1
ATOM 666 O O . LEU A 1 80 ? 9.377 -8.751 -5.988 1.00 94.00 80 LEU A O 1
ATOM 670 N N . ARG A 1 81 ? 11.266 -9.536 -6.936 1.00 92.69 81 ARG A N 1
ATOM 671 C CA . ARG A 1 81 ? 12.128 -9.430 -5.752 1.00 92.69 81 ARG A CA 1
ATOM 672 C C . ARG A 1 81 ? 12.935 -8.123 -5.797 1.00 92.69 81 ARG A C 1
ATOM 674 O O . ARG A 1 81 ? 13.257 -7.662 -6.893 1.00 92.69 81 ARG A O 1
ATOM 681 N N . PRO A 1 82 ? 13.242 -7.501 -4.649 1.00 92.88 82 PRO A N 1
ATOM 682 C CA . PRO A 1 82 ? 14.021 -6.274 -4.591 1.00 92.88 82 PRO A CA 1
ATOM 683 C C . PRO A 1 82 ? 15.451 -6.528 -5.069 1.00 92.88 82 PRO A C 1
ATOM 685 O O . PRO A 1 82 ? 15.994 -7.622 -4.922 1.00 92.88 82 PRO A O 1
ATOM 688 N N . ILE A 1 83 ? 16.068 -5.493 -5.631 1.00 93.50 83 ILE A N 1
ATOM 689 C CA . ILE A 1 83 ? 17.472 -5.509 -6.050 1.00 93.50 83 ILE A CA 1
ATOM 690 C C . ILE A 1 83 ? 18.285 -4.541 -5.190 1.00 93.50 83 ILE A C 1
ATOM 692 O O . ILE A 1 83 ? 17.756 -3.566 -4.666 1.00 93.50 83 ILE A O 1
ATOM 696 N N . ASN A 1 84 ? 19.597 -4.756 -5.097 1.00 90.50 84 ASN A N 1
ATOM 697 C CA . ASN A 1 84 ? 20.492 -3.905 -4.298 1.00 90.50 84 ASN A CA 1
ATOM 698 C C . ASN A 1 84 ? 20.927 -2.614 -5.022 1.00 90.50 84 ASN A C 1
ATOM 700 O O . ASN A 1 84 ? 21.878 -1.954 -4.607 1.00 90.50 84 ASN A O 1
ATOM 704 N N . GLU A 1 85 ? 20.244 -2.244 -6.108 1.00 91.81 85 GLU A N 1
ATOM 705 C CA . GLU A 1 85 ? 20.511 -1.030 -6.878 1.00 91.81 85 GLU A CA 1
ATOM 706 C C . GLU A 1 85 ? 19.328 -0.068 -6.790 1.00 91.81 85 GLU A C 1
ATOM 708 O O . GLU A 1 85 ? 18.254 -0.333 -7.328 1.00 91.81 85 GLU A O 1
ATOM 713 N N . LEU A 1 86 ? 19.531 1.075 -6.134 1.00 91.69 86 LEU A N 1
ATOM 714 C CA . LEU A 1 86 ? 18.544 2.152 -6.050 1.00 91.69 86 LEU A CA 1
ATOM 715 C C . LEU A 1 86 ? 18.854 3.256 -7.072 1.00 91.69 86 LEU A C 1
ATOM 717 O O . LEU A 1 86 ? 20.025 3.469 -7.407 1.00 91.69 86 LEU A O 1
ATOM 721 N N . PRO A 1 87 ? 17.841 4.000 -7.548 1.00 90.50 87 PRO A N 1
ATOM 722 C CA . PRO A 1 87 ? 18.094 5.182 -8.354 1.00 90.50 87 PRO A CA 1
ATOM 723 C C . PRO A 1 87 ? 18.866 6.241 -7.546 1.00 90.50 87 PRO A C 1
ATOM 725 O O . PRO A 1 87 ? 18.691 6.392 -6.336 1.00 90.50 87 PRO A O 1
ATOM 728 N N . SER A 1 88 ? 19.737 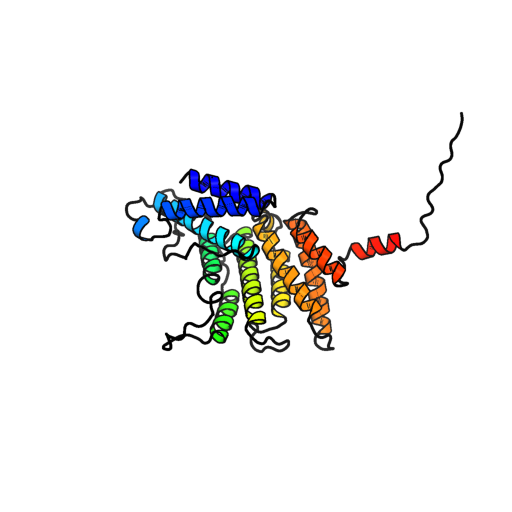6.984 -8.221 1.00 86.50 88 SER A N 1
ATOM 729 C CA . SER A 1 88 ? 20.592 8.001 -7.616 1.00 86.50 88 SER A CA 1
ATOM 730 C C . SER A 1 88 ? 19.802 9.255 -7.259 1.00 86.50 88 SER A C 1
ATOM 732 O O . SER A 1 88 ? 19.095 9.807 -8.097 1.00 86.50 88 SER A O 1
ATOM 734 N N . THR A 1 89 ? 19.983 9.750 -6.034 1.00 77.12 89 THR A N 1
ATOM 735 C CA . THR A 1 89 ? 19.348 10.980 -5.537 1.00 77.12 89 THR A CA 1
ATOM 736 C C . THR A 1 89 ? 20.052 12.268 -5.968 1.00 77.12 89 THR A C 1
ATOM 738 O O . THR A 1 89 ? 19.553 13.349 -5.672 1.00 77.12 89 THR A O 1
ATOM 741 N N . LYS A 1 90 ? 21.200 12.183 -6.655 1.00 73.00 90 LYS A N 1
ATOM 742 C CA . LYS A 1 90 ? 21.989 13.347 -7.084 1.00 73.00 90 LYS A CA 1
ATOM 743 C C . LYS A 1 90 ? 21.721 13.666 -8.554 1.00 73.00 90 LYS A C 1
ATOM 745 O O . LYS A 1 90 ? 21.788 12.768 -9.389 1.00 73.00 90 LYS A O 1
ATOM 750 N N . ALA A 1 91 ? 21.477 14.936 -8.873 1.00 66.56 91 ALA A N 1
ATOM 751 C CA . ALA A 1 91 ? 21.446 15.402 -10.256 1.00 66.56 91 ALA A CA 1
ATOM 752 C C . ALA A 1 91 ? 22.873 15.385 -10.824 1.00 66.56 91 ALA A C 1
ATOM 754 O O . ALA A 1 91 ? 23.760 16.060 -10.304 1.00 66.56 91 ALA A O 1
ATOM 755 N N . MET A 1 92 ? 23.100 14.604 -11.877 1.00 66.69 92 MET A N 1
ATOM 756 C CA . MET A 1 92 ? 24.325 14.627 -12.682 1.00 66.69 92 MET A CA 1
ATOM 757 C C . MET A 1 92 ? 23.951 14.543 -14.166 1.00 66.69 92 MET A C 1
ATOM 759 O O . MET A 1 92 ? 22.940 13.936 -14.514 1.00 66.69 92 MET A O 1
ATOM 763 N N . ASP A 1 93 ? 24.749 15.169 -15.035 1.00 59.75 93 ASP A N 1
ATOM 764 C CA . ASP A 1 93 ? 24.647 15.07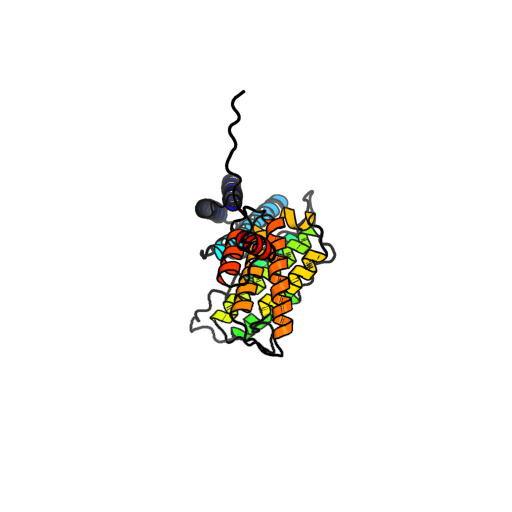1 -16.501 1.00 59.75 93 ASP A CA 1
ATOM 765 C C . ASP A 1 93 ? 23.272 15.435 -17.105 1.00 59.75 93 ASP A C 1
ATOM 767 O O . ASP A 1 93 ? 22.717 14.708 -17.931 1.00 59.75 93 ASP A O 1
ATOM 771 N N . GLY A 1 94 ? 22.692 16.572 -16.695 1.00 55.81 94 GLY A N 1
ATOM 772 C CA . GLY A 1 94 ? 21.424 17.074 -17.255 1.00 55.81 94 GLY A CA 1
ATOM 773 C C . GLY A 1 94 ? 20.189 16.242 -16.879 1.00 55.81 94 GLY A C 1
ATOM 774 O O . GLY A 1 94 ? 19.129 16.387 -17.488 1.00 55.81 94 GLY A O 1
ATOM 775 N N . TYR A 1 95 ? 20.327 15.359 -15.890 1.00 59.47 95 TYR A N 1
ATOM 776 C CA . TYR A 1 95 ? 19.259 14.539 -15.342 1.00 59.47 95 TYR A CA 1
ATOM 777 C C . TYR A 1 95 ? 18.636 15.192 -14.108 1.00 59.47 95 TYR A C 1
ATOM 779 O O . TYR A 1 95 ? 19.323 15.410 -13.108 1.00 59.47 95 TYR A O 1
ATOM 787 N N . ASP A 1 96 ? 17.331 15.460 -14.160 1.00 61.50 96 ASP A N 1
ATOM 788 C CA . ASP A 1 96 ? 16.595 15.963 -13.003 1.00 61.50 96 ASP A CA 1
ATOM 789 C C . ASP A 1 96 ? 16.421 14.853 -11.948 1.00 61.50 96 ASP A C 1
ATOM 791 O O . ASP A 1 96 ? 15.826 13.789 -12.192 1.00 61.50 96 ASP A O 1
ATOM 795 N N . SER A 1 97 ? 16.996 15.085 -10.767 1.00 60.91 97 SER A N 1
ATOM 796 C CA . SER A 1 97 ? 16.912 14.200 -9.606 1.00 60.91 97 SER A CA 1
ATOM 797 C C . SER A 1 97 ? 15.664 14.439 -8.760 1.00 60.91 97 SER A C 1
ATOM 799 O O . SER A 1 97 ? 15.494 13.762 -7.751 1.00 60.91 97 SER A O 1
ATOM 801 N N . ALA A 1 98 ? 14.774 15.362 -9.120 1.00 61.81 98 ALA A N 1
ATOM 802 C CA . ALA A 1 98 ? 13.486 15.502 -8.453 1.00 61.81 98 ALA A CA 1
ATOM 803 C C . ALA A 1 98 ? 12.449 14.516 -9.043 1.00 61.81 98 ALA A C 1
ATOM 805 O O . ALA A 1 98 ? 12.420 14.323 -10.262 1.00 61.81 98 ALA A O 1
ATOM 806 N N . PRO A 1 99 ? 11.586 13.858 -8.238 1.00 67.00 99 PRO A N 1
ATOM 807 C CA . PRO A 1 99 ? 11.528 13.772 -6.772 1.00 67.00 99 PRO A CA 1
ATOM 808 C C . PRO A 1 99 ? 12.175 12.472 -6.236 1.00 67.00 99 PRO A C 1
ATOM 810 O O . PRO A 1 99 ? 11.504 11.568 -5.734 1.00 67.00 99 PRO A O 1
ATOM 813 N N . MET A 1 100 ? 13.497 12.328 -6.362 1.00 81.56 100 MET A N 1
ATOM 814 C CA . MET A 1 100 ? 14.161 11.055 -6.067 1.00 81.56 100 MET A CA 1
ATOM 815 C C . MET A 1 100 ? 14.254 10.672 -4.585 1.00 81.56 100 MET A C 1
ATOM 817 O O . MET A 1 100 ? 14.076 9.491 -4.284 1.00 81.56 100 MET A O 1
ATOM 821 N N . PRO A 1 101 ? 14.510 11.596 -3.637 1.00 86.50 101 PRO A N 1
ATOM 822 C CA . PRO A 1 101 ? 14.593 11.227 -2.225 1.00 86.50 101 PRO A CA 1
ATOM 823 C C . PRO A 1 101 ? 13.297 10.592 -1.700 1.00 86.50 101 PRO A C 1
ATOM 825 O O . PRO A 1 101 ? 13.350 9.549 -1.048 1.00 86.50 101 PRO A O 1
ATOM 828 N N . ALA A 1 102 ? 12.140 11.164 -2.054 1.00 88.19 102 ALA A N 1
ATOM 829 C CA . ALA A 1 102 ? 10.835 10.617 -1.693 1.00 88.19 102 ALA A CA 1
ATOM 830 C C . ALA A 1 102 ? 10.595 9.246 -2.335 1.00 88.19 102 ALA A C 1
ATOM 832 O O . ALA A 1 102 ? 10.189 8.310 -1.652 1.00 88.19 102 ALA A O 1
ATOM 833 N N . PHE A 1 103 ? 10.916 9.091 -3.623 1.00 90.62 103 PHE A N 1
ATOM 834 C CA . PHE A 1 103 ? 10.758 7.809 -4.307 1.00 90.62 103 PHE A CA 1
ATOM 835 C C . PHE A 1 103 ? 11.650 6.710 -3.708 1.00 90.62 103 PHE A C 1
ATOM 837 O O . PHE A 1 103 ? 11.194 5.591 -3.496 1.00 90.62 103 PHE A O 1
ATOM 844 N N . VAL A 1 104 ? 12.900 7.024 -3.352 1.00 91.25 104 VAL A N 1
ATOM 845 C CA . VAL A 1 104 ? 13.798 6.081 -2.666 1.00 91.25 104 VAL A CA 1
ATOM 846 C C . VAL A 1 104 ? 13.285 5.722 -1.270 1.00 91.25 104 VAL A C 1
ATOM 848 O O . VAL A 1 104 ? 13.349 4.554 -0.884 1.00 91.25 104 VAL A O 1
ATOM 851 N N . ALA A 1 105 ? 12.753 6.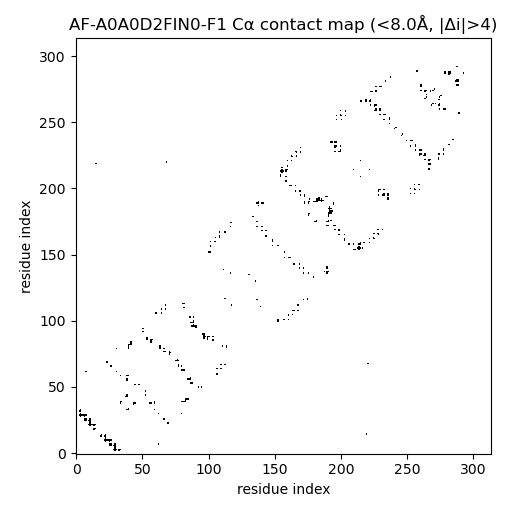687 -0.518 1.00 91.06 105 ALA A N 1
ATOM 852 C CA . ALA A 1 105 ? 12.110 6.409 0.765 1.00 91.06 105 ALA A CA 1
ATOM 853 C C . ALA A 1 105 ? 10.890 5.488 0.592 1.00 91.06 105 ALA A C 1
ATOM 855 O O . ALA A 1 105 ? 10.741 4.523 1.341 1.00 91.06 105 ALA A O 1
ATOM 856 N N . LEU A 1 106 ? 10.081 5.717 -0.446 1.00 92.31 106 LEU A N 1
ATOM 857 C CA . LEU A 1 106 ? 8.930 4.881 -0.772 1.00 92.31 106 LEU A CA 1
ATOM 858 C C . LEU A 1 106 ? 9.360 3.451 -1.120 1.00 92.31 106 LEU A C 1
ATOM 860 O O . LEU A 1 106 ? 8.816 2.500 -0.569 1.00 92.31 106 LEU A O 1
ATOM 864 N N . ILE A 1 107 ? 10.384 3.282 -1.962 1.00 93.38 107 ILE A N 1
ATOM 865 C CA . ILE A 1 107 ? 10.951 1.964 -2.282 1.00 93.38 107 ILE A CA 1
ATOM 866 C C . ILE A 1 107 ? 11.320 1.216 -1.000 1.00 93.38 107 ILE A C 1
ATOM 868 O O . ILE A 1 107 ? 10.909 0.072 -0.819 1.00 93.38 107 ILE A O 1
ATOM 872 N N . ARG A 1 108 ? 12.046 1.871 -0.086 1.00 91.31 108 ARG A N 1
ATOM 873 C CA . ARG A 1 108 ? 12.455 1.270 1.192 1.00 91.31 108 ARG A CA 1
ATOM 874 C C . ARG A 1 108 ? 11.257 0.839 2.033 1.00 91.31 108 ARG A C 1
ATOM 876 O O . ARG A 1 108 ? 11.288 -0.249 2.600 1.00 91.31 108 ARG A O 1
ATOM 883 N N . LEU A 1 109 ? 10.181 1.626 2.060 1.00 91.94 109 LEU A N 1
ATOM 884 C CA . LEU A 1 109 ? 8.942 1.214 2.719 1.00 91.94 109 LEU A CA 1
ATOM 885 C C . LEU A 1 109 ? 8.387 -0.081 2.103 1.00 91.94 109 LEU A C 1
ATOM 887 O O . LEU A 1 109 ? 8.113 -1.042 2.815 1.00 91.94 109 LEU A O 1
ATOM 891 N N . PHE A 1 110 ? 8.295 -0.161 0.777 1.00 91.75 110 PHE A N 1
ATOM 892 C CA . PHE A 1 110 ? 7.791 -1.361 0.104 1.00 91.75 110 PHE A CA 1
ATOM 893 C C . PHE A 1 110 ? 8.716 -2.578 0.222 1.00 91.75 110 PHE A C 1
ATOM 895 O O . PHE A 1 110 ? 8.237 -3.705 0.103 1.00 91.75 110 PHE A O 1
ATOM 902 N N . THR A 1 111 ? 10.012 -2.396 0.496 1.00 89.19 111 THR A N 1
ATOM 903 C CA . THR A 1 111 ? 10.901 -3.530 0.799 1.00 89.19 111 THR A CA 1
ATOM 904 C C . THR A 1 111 ? 10.581 -4.213 2.128 1.00 89.19 111 THR A C 1
ATOM 906 O O . THR A 1 111 ? 10.894 -5.387 2.261 1.00 89.19 111 THR A O 1
ATOM 909 N N . PHE A 1 112 ? 9.879 -3.560 3.068 1.00 83.12 112 PHE A N 1
ATOM 910 C CA . PHE A 1 112 ? 9.371 -4.243 4.270 1.00 83.12 112 PHE A CA 1
ATOM 911 C C . PHE A 1 112 ? 8.321 -5.309 3.952 1.00 83.12 112 PHE A C 1
ATOM 913 O O . PHE A 1 112 ? 8.099 -6.209 4.752 1.00 83.12 112 PHE A O 1
ATOM 920 N N . LEU A 1 113 ? 7.671 -5.207 2.793 1.00 81.44 113 LEU A N 1
ATOM 921 C CA . LEU A 1 113 ? 6.694 -6.185 2.318 1.00 81.44 113 LEU A CA 1
ATOM 922 C C . LEU A 1 113 ? 7.365 -7.361 1.589 1.00 81.44 113 LEU A C 1
ATOM 924 O O . LEU A 1 113 ? 6.674 -8.194 1.010 1.00 81.44 113 LEU A O 1
ATOM 928 N N . ASP A 1 114 ? 8.699 -7.414 1.572 1.00 76.94 114 ASP A N 1
ATOM 929 C CA . ASP A 1 114 ? 9.481 -8.504 1.000 1.00 76.94 114 ASP A CA 1
ATOM 930 C C . ASP A 1 114 ? 10.269 -9.237 2.100 1.00 76.94 114 ASP A C 1
ATOM 932 O O . ASP A 1 114 ? 10.838 -8.604 2.985 1.00 76.94 114 ASP A O 1
ATOM 936 N N . GLY A 1 115 ? 10.295 -10.572 2.049 1.00 57.97 115 GLY A N 1
ATOM 937 C CA . GLY A 1 115 ? 11.091 -11.407 2.956 1.00 57.97 115 GLY A CA 1
ATOM 938 C C . GLY A 1 115 ? 10.502 -11.588 4.366 1.00 57.97 115 GLY A C 1
ATOM 939 O O . GLY A 1 115 ? 10.588 -10.725 5.239 1.00 57.97 115 GLY A O 1
ATOM 940 N N . ASP A 1 116 ? 9.978 -12.788 4.612 1.00 51.22 116 ASP A N 1
ATOM 941 C CA . ASP A 1 116 ? 9.675 -13.405 5.917 1.00 51.22 116 ASP A CA 1
ATOM 942 C C . ASP A 1 116 ? 8.450 -12.940 6.718 1.00 51.22 116 ASP A C 1
ATOM 944 O O . ASP A 1 116 ? 7.993 -13.710 7.559 1.00 51.22 116 ASP A O 1
ATOM 948 N N . ILE A 1 117 ? 7.888 -11.743 6.508 1.00 51.81 117 ILE A N 1
ATOM 949 C CA . ILE A 1 117 ? 6.628 -11.381 7.199 1.00 51.81 117 ILE A CA 1
ATOM 950 C C . ILE A 1 117 ? 5.456 -12.199 6.634 1.00 51.81 117 ILE A C 1
ATOM 952 O O . ILE A 1 117 ? 4.536 -12.512 7.368 1.00 51.81 117 ILE A O 1
ATOM 956 N N . LEU A 1 118 ? 5.492 -12.593 5.354 1.00 52.25 118 LEU A N 1
ATOM 957 C CA . LEU A 1 118 ? 4.395 -13.316 4.685 1.00 52.25 118 LEU A CA 1
ATOM 958 C C . LEU A 1 118 ? 4.676 -14.810 4.429 1.00 52.25 118 LEU A C 1
ATOM 960 O O . LEU A 1 118 ? 3.744 -15.569 4.198 1.00 52.25 118 LEU A O 1
ATOM 964 N N . GLU A 1 119 ? 5.936 -15.253 4.476 1.00 47.94 119 GLU A N 1
ATOM 965 C CA . GLU A 1 119 ? 6.342 -16.634 4.139 1.00 47.94 119 GLU A CA 1
ATOM 966 C C . GLU A 1 119 ? 6.703 -17.480 5.382 1.00 47.94 119 GLU A C 1
ATOM 968 O O . GLU A 1 119 ? 7.351 -18.517 5.263 1.00 47.94 119 GLU A O 1
ATOM 973 N N . SER A 1 120 ? 6.291 -17.085 6.597 1.00 42.53 120 SER A N 1
ATOM 974 C CA . SER A 1 120 ? 6.611 -17.828 7.830 1.00 42.53 120 SER A CA 1
ATOM 975 C C . SER A 1 120 ? 5.763 -19.103 8.007 1.00 42.53 120 SER A C 1
ATOM 977 O O . SER A 1 120 ? 5.035 -19.275 8.980 1.00 42.53 120 SER A O 1
ATOM 979 N N . THR A 1 121 ? 5.890 -20.046 7.075 1.00 38.56 121 THR A N 1
ATOM 980 C CA . THR A 1 121 ? 5.824 -21.475 7.396 1.00 38.56 121 THR A CA 1
ATOM 981 C C . THR A 1 121 ? 7.264 -21.944 7.544 1.00 38.56 121 THR A C 1
ATOM 983 O O . THR A 1 121 ? 7.995 -22.036 6.562 1.00 38.56 121 THR A O 1
ATOM 986 N N . ALA A 1 122 ? 7.695 -22.153 8.786 1.00 40.25 122 ALA A N 1
ATOM 987 C CA . ALA A 1 122 ? 9.060 -22.517 9.138 1.00 40.25 122 ALA A CA 1
ATOM 988 C C . ALA A 1 122 ? 9.610 -23.670 8.276 1.00 40.25 122 ALA A C 1
ATOM 990 O O . ALA A 1 122 ? 9.094 -24.786 8.323 1.00 40.25 122 ALA A O 1
ATOM 991 N N . SER A 1 123 ? 10.704 -23.419 7.556 1.00 40.38 123 SER A N 1
ATOM 992 C CA . SER A 1 123 ? 11.585 -24.489 7.085 1.00 40.38 123 SER A CA 1
ATOM 993 C C . SER A 1 123 ? 12.430 -24.972 8.273 1.00 40.38 123 SER A C 1
ATOM 995 O O . SER A 1 123 ? 13.163 -24.169 8.859 1.00 40.38 123 SER A O 1
ATOM 997 N N . PRO A 1 124 ? 12.351 -26.254 8.666 1.00 45.66 124 PRO A N 1
ATOM 998 C CA . PRO A 1 124 ? 13.135 -26.797 9.768 1.00 45.66 124 PRO A CA 1
ATOM 999 C C . PRO A 1 124 ? 14.572 -27.036 9.280 1.00 45.66 124 PRO A C 1
ATOM 1001 O O . PRO A 1 124 ? 14.887 -28.122 8.802 1.00 45.66 124 PRO A O 1
ATOM 1004 N N . GLY A 1 125 ? 15.437 -26.017 9.327 1.00 48.28 125 GLY A N 1
ATOM 1005 C CA . GLY A 1 125 ? 16.808 -26.168 8.818 1.00 48.28 125 GLY A CA 1
ATOM 1006 C C . GLY A 1 125 ? 17.866 -25.177 9.309 1.00 48.28 125 GLY A C 1
ATOM 1007 O O . GLY A 1 125 ? 18.966 -25.615 9.624 1.00 48.28 125 GLY A O 1
ATOM 1008 N N . ASP A 1 126 ? 17.566 -23.881 9.443 1.00 43.09 126 ASP A N 1
ATOM 1009 C CA . ASP A 1 126 ? 18.615 -22.865 9.664 1.00 43.09 126 ASP A CA 1
ATOM 1010 C C . ASP A 1 126 ? 18.525 -22.194 11.044 1.00 43.09 126 ASP A C 1
ATOM 1012 O O . ASP A 1 126 ? 17.912 -21.144 11.230 1.00 43.09 126 ASP A O 1
ATOM 1016 N N . SER A 1 127 ? 19.153 -22.814 12.048 1.00 47.72 127 SER A N 1
ATOM 1017 C CA . SER A 1 127 ? 19.021 -22.445 13.469 1.00 47.72 127 SER A CA 1
ATOM 1018 C C . SER A 1 127 ? 20.125 -21.550 14.055 1.00 47.72 127 SER A C 1
ATOM 1020 O O . SER A 1 127 ? 20.279 -21.551 15.273 1.00 47.72 127 SER A O 1
ATOM 1022 N N . ILE A 1 128 ? 20.904 -20.783 13.275 1.00 46.53 128 ILE A N 1
ATOM 1023 C CA . ILE A 1 128 ? 22.082 -20.095 13.862 1.00 46.53 128 ILE A CA 1
ATOM 1024 C C . ILE A 1 128 ? 21.936 -18.581 14.134 1.00 46.53 128 ILE A C 1
ATOM 1026 O O . ILE A 1 128 ? 22.611 -18.111 15.040 1.00 46.53 128 ILE A O 1
ATOM 1030 N N . MET A 1 129 ? 21.022 -17.804 13.527 1.00 49.44 129 MET A N 1
ATOM 1031 C CA . MET A 1 129 ? 20.819 -16.380 13.927 1.00 49.44 129 MET A CA 1
ATOM 1032 C C . MET A 1 129 ? 19.409 -15.801 13.676 1.00 49.44 129 MET A C 1
ATOM 1034 O O . MET A 1 129 ? 19.243 -14.582 13.611 1.00 49.44 129 MET A O 1
ATOM 1038 N N . GLN A 1 130 ? 18.368 -16.622 13.514 1.00 56.41 130 GLN A N 1
ATOM 1039 C CA . GLN A 1 130 ? 17.034 -16.074 13.243 1.00 56.41 130 GLN A CA 1
ATOM 1040 C C . GLN A 1 130 ? 16.436 -15.436 14.510 1.00 56.41 130 GLN A C 1
ATOM 1042 O O . GLN A 1 130 ? 16.226 -16.122 15.512 1.00 56.41 130 GLN A O 1
ATOM 1047 N N . LEU A 1 131 ? 16.156 -14.121 14.473 1.00 63.81 131 LEU A N 1
ATOM 1048 C CA . LEU A 1 131 ? 15.304 -13.481 15.484 1.00 63.81 131 LEU A CA 1
ATOM 1049 C C . LEU A 1 131 ? 13.993 -14.262 15.578 1.00 63.81 131 LEU A C 1
ATOM 1051 O O . LEU A 1 131 ? 13.446 -14.686 14.556 1.00 63.81 131 LEU A O 1
ATOM 1055 N N . ARG A 1 132 ? 13.446 -14.405 16.790 1.00 79.81 132 ARG A N 1
ATOM 1056 C CA . ARG A 1 132 ? 12.121 -15.013 16.922 1.00 79.81 132 ARG A CA 1
ATOM 1057 C C . ARG A 1 132 ? 11.118 -14.188 16.104 1.00 79.81 132 ARG A C 1
ATOM 1059 O O . ARG A 1 132 ? 11.190 -12.958 16.151 1.00 79.81 132 ARG A O 1
ATOM 1066 N N . PRO A 1 133 ? 10.152 -14.820 15.411 1.00 83.19 133 PRO A N 1
ATOM 1067 C CA . PRO A 1 133 ? 9.186 -14.112 14.566 1.00 83.19 133 PRO A CA 1
ATOM 1068 C C . PRO A 1 133 ? 8.499 -12.932 15.269 1.00 83.19 133 PRO A C 1
ATOM 1070 O O . PRO A 1 133 ? 8.306 -11.873 14.678 1.00 83.19 133 PRO A O 1
ATOM 1073 N N . LYS A 1 134 ? 8.221 -13.084 16.569 1.00 87.19 134 LYS A N 1
ATOM 1074 C CA . LYS A 1 134 ? 7.660 -12.034 17.424 1.00 87.19 134 LYS A CA 1
ATOM 1075 C C . LYS A 1 134 ? 8.587 -10.815 17.565 1.00 87.19 134 LYS A C 1
ATOM 1077 O O . LYS A 1 134 ? 8.148 -9.683 17.384 1.00 87.19 134 LYS A O 1
ATOM 1082 N N . ASP A 1 135 ? 9.868 -11.046 17.842 1.00 88.56 135 ASP A N 1
ATOM 1083 C CA . ASP A 1 135 ? 10.865 -9.984 18.020 1.00 88.56 135 ASP A CA 1
ATOM 1084 C C . ASP A 1 135 ? 11.110 -9.250 16.687 1.00 88.56 135 ASP A C 1
ATOM 1086 O O . ASP A 1 135 ? 11.292 -8.032 16.661 1.00 88.56 135 ASP A O 1
ATOM 1090 N N . LYS A 1 136 ? 11.012 -9.969 15.557 1.00 87.06 136 LYS A N 1
ATOM 1091 C CA . LYS A 1 136 ? 11.059 -9.382 14.211 1.00 87.06 136 LYS A CA 1
ATOM 1092 C C . LYS A 1 136 ? 9.870 -8.449 13.954 1.00 87.06 136 LYS A C 1
ATOM 1094 O O . LYS A 1 136 ? 10.087 -7.316 13.537 1.00 87.06 136 LYS A O 1
ATOM 1099 N N . VAL A 1 137 ? 8.638 -8.883 14.235 1.00 90.00 137 VAL A N 1
ATOM 1100 C CA . VAL A 1 137 ? 7.423 -8.054 14.078 1.00 90.00 137 VAL A CA 1
ATOM 1101 C C . VAL A 1 137 ? 7.486 -6.787 14.934 1.00 90.00 137 VAL A C 1
ATOM 1103 O O . VAL A 1 137 ? 7.218 -5.700 14.424 1.00 90.00 137 VAL A O 1
ATOM 1106 N N . SER A 1 138 ? 7.892 -6.921 16.200 1.00 92.56 138 SER A N 1
ATOM 1107 C CA . SER A 1 138 ? 8.115 -5.789 17.110 1.00 92.56 138 SER A CA 1
ATOM 1108 C C . SER A 1 138 ? 9.093 -4.778 16.510 1.00 92.56 138 SER A C 1
ATOM 1110 O O . SER A 1 138 ? 8.748 -3.617 16.277 1.00 92.56 138 SER A O 1
ATOM 1112 N N . SER A 1 139 ? 10.287 -5.254 16.146 1.00 90.44 139 SER A N 1
ATOM 1113 C CA . SER A 1 139 ? 11.345 -4.426 15.561 1.00 90.44 139 SER A CA 1
ATOM 1114 C C . SER A 1 139 ? 10.872 -3.700 14.300 1.00 90.44 139 SER A C 1
ATOM 1116 O O . SER A 1 139 ? 11.170 -2.526 14.101 1.00 90.44 139 SER A O 1
ATOM 1118 N N . LEU A 1 140 ? 10.106 -4.378 13.442 1.00 89.75 140 LEU A N 1
ATOM 1119 C CA . LEU A 1 140 ? 9.573 -3.800 12.210 1.00 89.75 140 LEU A CA 1
ATOM 1120 C C . LEU A 1 140 ? 8.538 -2.700 12.472 1.00 89.75 140 LEU A C 1
ATOM 1122 O O . LEU A 1 140 ? 8.632 -1.638 11.857 1.00 89.75 140 LEU A O 1
ATOM 1126 N N . GLN A 1 141 ? 7.590 -2.916 13.391 1.00 92.44 141 GLN A N 1
ATOM 1127 C CA . GLN A 1 141 ? 6.624 -1.878 13.774 1.00 92.44 141 GLN A CA 1
ATOM 1128 C C . GLN A 1 141 ? 7.331 -0.638 14.335 1.00 92.44 141 GLN A C 1
ATOM 1130 O O . GLN A 1 141 ? 6.998 0.481 13.943 1.00 92.44 141 GLN A O 1
ATOM 1135 N N . HIS A 1 142 ? 8.338 -0.822 15.193 1.00 91.62 142 HIS A N 1
ATOM 1136 C CA . HIS A 1 142 ? 9.120 0.284 15.748 1.00 91.62 142 HIS A CA 1
ATOM 1137 C C . HIS A 1 142 ? 9.927 1.032 14.678 1.00 91.62 142 HIS A C 1
ATOM 1139 O O . HIS A 1 142 ? 9.840 2.258 14.595 1.00 91.62 142 HIS A O 1
ATOM 1145 N N . ASN A 1 143 ? 10.610 0.316 13.781 1.00 88.94 143 ASN A N 1
ATOM 1146 C CA . ASN A 1 143 ? 11.352 0.923 12.672 1.00 88.94 143 ASN A CA 1
ATOM 1147 C C . ASN A 1 143 ? 10.456 1.777 11.759 1.00 88.94 143 ASN A C 1
ATOM 1149 O O . ASN A 1 143 ? 10.884 2.819 11.264 1.00 88.94 143 ASN A O 1
ATOM 1153 N N . LEU A 1 144 ? 9.203 1.364 11.539 1.00 89.62 144 LEU A N 1
ATOM 1154 C CA . LEU A 1 144 ? 8.233 2.143 10.765 1.00 89.62 144 LEU A CA 1
ATOM 1155 C C . LEU A 1 144 ? 7.813 3.436 11.483 1.00 89.62 144 LEU A C 1
ATOM 1157 O O . LEU A 1 144 ? 7.427 4.392 10.817 1.00 89.62 144 LEU A O 1
ATOM 1161 N N . ILE A 1 145 ? 7.900 3.518 12.810 1.00 86.06 145 ILE A N 1
ATOM 1162 C CA . ILE A 1 145 ? 7.592 4.741 13.569 1.00 86.06 145 ILE A CA 1
ATOM 1163 C C . ILE A 1 145 ? 8.779 5.713 13.540 1.00 86.06 145 ILE A C 1
ATOM 1165 O O . ILE A 1 145 ? 8.580 6.904 13.296 1.00 86.06 145 ILE A O 1
ATOM 1169 N N . GLU A 1 146 ? 9.998 5.206 13.737 1.00 71.12 146 GLU A N 1
ATOM 1170 C CA . GLU A 1 146 ? 11.219 6.007 13.927 1.00 71.12 146 GLU A CA 1
ATOM 1171 C C . GLU A 1 146 ? 11.752 6.686 12.656 1.00 71.12 146 GLU A C 1
ATOM 1173 O O . GLU A 1 146 ? 12.551 7.621 12.740 1.00 71.12 146 GLU A O 1
ATOM 1178 N N . GLN A 1 147 ? 11.322 6.253 11.467 1.00 67.12 147 GLN A N 1
ATOM 1179 C CA . GLN A 1 147 ? 11.760 6.870 10.214 1.00 67.12 147 GLN A CA 1
ATOM 1180 C C . GLN A 1 147 ? 11.222 8.301 10.073 1.00 67.12 147 GLN A C 1
ATOM 1182 O O . GLN A 1 147 ? 10.098 8.528 9.620 1.00 67.12 147 GLN A O 1
ATOM 1187 N N . ASN A 1 148 ? 12.061 9.275 10.437 1.00 65.88 148 ASN A N 1
ATOM 1188 C CA . ASN A 1 148 ? 11.809 10.689 10.191 1.00 65.88 148 ASN A CA 1
ATOM 1189 C C . ASN A 1 148 ? 11.734 10.961 8.689 1.00 65.88 148 ASN A C 1
ATOM 1191 O O . ASN A 1 148 ? 12.656 10.660 7.926 1.00 65.88 148 ASN A O 1
ATOM 1195 N N . VAL A 1 149 ? 10.634 11.580 8.274 1.00 68.44 149 VAL A N 1
ATOM 1196 C CA . VAL A 1 149 ? 10.480 12.069 6.909 1.00 68.44 149 VAL A CA 1
ATOM 1197 C C . VAL A 1 149 ? 11.403 13.275 6.739 1.00 68.44 149 VAL A C 1
ATOM 1199 O O . VAL A 1 149 ? 11.333 14.221 7.522 1.00 68.44 149 VAL A O 1
ATOM 1202 N N . GLY A 1 150 ? 12.304 13.222 5.753 1.00 67.25 150 GLY A N 1
ATOM 1203 C CA . GLY A 1 150 ? 13.320 14.256 5.544 1.00 67.25 150 GLY A CA 1
ATOM 1204 C C . GLY A 1 150 ? 12.715 15.662 5.465 1.00 67.25 150 GLY A C 1
ATOM 1205 O O . GLY A 1 150 ? 11.678 15.869 4.827 1.00 67.25 150 GLY A O 1
ATOM 1206 N N . SER A 1 151 ? 13.367 16.637 6.105 1.00 67.06 151 SER A N 1
ATOM 1207 C CA . SER A 1 151 ? 12.911 18.035 6.152 1.00 67.06 151 SER A CA 1
ATOM 1208 C C . SER A 1 151 ? 12.721 18.641 4.757 1.00 67.06 151 SER A C 1
ATOM 1210 O O . SER A 1 151 ? 11.800 19.432 4.564 1.00 67.06 151 SER A O 1
ATOM 1212 N N . GLU A 1 152 ? 13.530 18.199 3.793 1.00 79.31 152 GLU A N 1
ATOM 1213 C CA . GLU A 1 152 ? 13.596 18.679 2.406 1.00 79.31 152 GLU A CA 1
ATOM 1214 C C . GLU A 1 152 ? 12.443 18.218 1.497 1.00 79.31 152 GLU A C 1
ATOM 1216 O O . GLU A 1 152 ? 12.343 18.690 0.368 1.00 79.31 152 GLU A O 1
ATOM 1221 N N . LEU A 1 153 ? 11.575 17.303 1.946 1.00 85.81 153 LEU A N 1
ATOM 1222 C CA . LEU A 1 153 ? 10.466 16.824 1.114 1.00 85.81 153 LEU A CA 1
ATOM 1223 C C . LEU A 1 153 ? 9.320 17.839 1.053 1.00 85.81 153 LEU A C 1
ATOM 1225 O O . LEU A 1 153 ? 9.002 18.499 2.051 1.00 85.81 153 LEU A O 1
ATOM 1229 N N . ASP A 1 154 ? 8.660 17.917 -0.101 1.00 89.50 154 ASP A N 1
ATOM 1230 C CA . ASP A 1 154 ? 7.439 18.710 -0.233 1.00 89.50 154 ASP A CA 1
ATOM 1231 C C . ASP A 1 154 ? 6.264 18.070 0.532 1.00 89.50 154 ASP A C 1
ATOM 1233 O O . ASP A 1 154 ? 6.331 16.933 1.012 1.00 89.50 154 ASP A O 1
ATOM 1237 N N . GLU A 1 155 ? 5.184 18.832 0.699 1.00 91.69 155 GLU A N 1
ATOM 1238 C CA . GLU A 1 155 ? 4.006 18.382 1.443 1.00 91.69 155 GLU A CA 1
ATOM 1239 C C . GLU A 1 155 ? 3.360 17.134 0.814 1.00 91.69 155 GLU A C 1
ATOM 1241 O O . GLU A 1 155 ? 3.013 16.200 1.535 1.00 91.69 155 GLU A O 1
ATOM 1246 N N . SER A 1 156 ? 3.273 17.062 -0.518 1.00 91.19 156 SER A N 1
ATOM 1247 C CA . SER A 1 156 ? 2.672 15.933 -1.242 1.00 91.19 156 SER A CA 1
ATOM 1248 C C . SER A 1 156 ? 3.462 14.639 -1.043 1.00 91.19 156 SER A C 1
ATOM 1250 O O . SER A 1 156 ? 2.894 13.586 -0.749 1.00 91.19 156 SER A O 1
ATOM 1252 N N . GLN A 1 157 ? 4.788 14.724 -1.115 1.00 91.19 157 GLN A N 1
ATOM 1253 C CA . GLN A 1 157 ? 5.705 13.617 -0.859 1.00 91.19 157 GLN A CA 1
ATOM 1254 C C . GLN A 1 157 ? 5.631 13.141 0.594 1.00 91.19 157 GLN A C 1
ATOM 1256 O O . GLN A 1 157 ? 5.623 11.937 0.855 1.00 91.19 157 GLN A O 1
ATOM 1261 N N . LYS A 1 158 ? 5.563 14.077 1.552 1.00 92.00 158 LYS A N 1
ATOM 1262 C CA . LYS A 1 158 ? 5.413 13.757 2.979 1.00 92.00 158 LYS A CA 1
ATOM 1263 C C . LYS A 1 158 ? 4.120 12.988 3.234 1.00 92.00 158 LYS A C 1
ATOM 1265 O O . LYS A 1 158 ? 4.149 11.971 3.926 1.00 92.00 158 LYS A O 1
ATOM 1270 N N . VAL A 1 159 ? 3.013 13.442 2.653 1.00 92.81 159 VAL A N 1
ATOM 1271 C CA . VAL A 1 159 ? 1.700 12.803 2.797 1.00 92.81 159 VAL A CA 1
ATOM 1272 C C . VAL A 1 159 ? 1.699 11.382 2.233 1.00 92.81 159 VAL A C 1
ATOM 1274 O O . VAL A 1 159 ? 1.250 10.469 2.927 1.00 92.81 159 VAL A O 1
ATOM 1277 N N . ASP A 1 160 ? 2.235 11.152 1.030 1.00 93.31 160 ASP A N 1
ATOM 1278 C CA . ASP A 1 160 ? 2.294 9.798 0.453 1.00 93.31 160 ASP A CA 1
ATOM 1279 C C . ASP A 1 160 ? 3.156 8.845 1.284 1.00 93.31 160 ASP A C 1
ATOM 1281 O O . ASP A 1 160 ? 2.737 7.722 1.578 1.00 93.31 160 ASP A O 1
ATOM 1285 N N . LEU A 1 161 ? 4.322 9.303 1.750 1.00 93.56 161 LEU A N 1
ATOM 1286 C CA . LEU A 1 161 ? 5.201 8.491 2.592 1.00 93.56 161 LEU A CA 1
ATOM 1287 C C . LEU A 1 161 ? 4.551 8.137 3.929 1.00 93.56 161 LEU A C 1
ATOM 1289 O O . LEU A 1 161 ? 4.555 6.969 4.317 1.00 93.56 161 LEU A O 1
ATOM 1293 N N . LEU A 1 162 ? 3.972 9.117 4.628 1.00 94.12 162 LEU A N 1
ATOM 1294 C CA . LEU A 1 162 ? 3.328 8.893 5.924 1.00 94.12 162 LEU A CA 1
ATOM 1295 C C . LEU A 1 162 ? 2.107 7.978 5.795 1.00 94.12 162 LEU A C 1
ATOM 1297 O O . LEU A 1 162 ? 1.945 7.061 6.604 1.00 94.12 162 LEU A O 1
ATOM 1301 N N . THR A 1 163 ? 1.298 8.169 4.751 1.00 95.38 163 THR A N 1
ATOM 1302 C CA . THR A 1 163 ? 0.125 7.324 4.500 1.00 95.38 163 THR A CA 1
ATOM 1303 C C . THR A 1 163 ? 0.544 5.903 4.134 1.00 95.38 163 THR A C 1
ATOM 1305 O O . THR A 1 163 ? 0.021 4.939 4.692 1.00 95.38 163 THR A O 1
ATOM 1308 N N . THR A 1 164 ? 1.531 5.744 3.246 1.00 95.31 164 THR A N 1
ATOM 1309 C CA . THR A 1 164 ? 2.070 4.430 2.861 1.00 95.31 164 THR A CA 1
ATOM 1310 C C . THR A 1 164 ? 2.662 3.693 4.055 1.00 95.31 164 THR A C 1
ATOM 1312 O O . THR A 1 164 ? 2.404 2.506 4.240 1.00 95.31 164 THR A O 1
ATOM 1315 N N . ARG A 1 165 ? 3.400 4.397 4.913 1.00 95.12 165 ARG A N 1
ATOM 1316 C CA . ARG A 1 165 ? 3.961 3.852 6.151 1.00 95.12 165 ARG A CA 1
ATOM 1317 C C . ARG A 1 165 ? 2.872 3.340 7.087 1.00 95.12 165 ARG A C 1
ATOM 1319 O O . ARG A 1 165 ? 2.949 2.204 7.543 1.00 95.12 165 ARG A O 1
ATOM 1326 N N . ASN A 1 166 ? 1.837 4.139 7.336 1.00 95.94 166 ASN A N 1
ATOM 1327 C CA . ASN A 1 166 ? 0.712 3.732 8.175 1.00 95.94 166 ASN A CA 1
ATOM 1328 C C . ASN A 1 166 ? -0.077 2.564 7.565 1.00 95.94 166 ASN A C 1
ATOM 1330 O O . ASN A 1 166 ? -0.481 1.663 8.292 1.00 95.94 166 ASN A O 1
ATOM 1334 N N . TRP A 1 167 ? -0.217 2.508 6.240 1.00 96.19 167 TRP A N 1
ATOM 1335 C CA . TRP A 1 167 ? -0.818 1.361 5.561 1.00 96.19 167 TRP A CA 1
ATOM 1336 C C . TRP A 1 167 ? -0.003 0.075 5.760 1.00 96.19 167 TRP A C 1
ATOM 1338 O O . TRP A 1 167 ? -0.569 -0.959 6.102 1.00 96.19 167 TRP A O 1
ATOM 1348 N N . ILE A 1 168 ? 1.328 0.134 5.647 1.00 95.12 168 ILE A N 1
ATOM 1349 C CA . ILE A 1 168 ? 2.200 -1.018 5.933 1.00 95.12 168 ILE A CA 1
ATOM 1350 C C . ILE A 1 168 ? 2.078 -1.449 7.400 1.00 95.12 168 ILE A C 1
ATOM 1352 O O . ILE A 1 168 ? 2.024 -2.644 7.681 1.00 95.12 168 ILE A O 1
ATOM 1356 N N . ARG A 1 169 ? 1.975 -0.500 8.340 1.00 95.62 169 ARG A N 1
ATOM 1357 C CA . ARG A 1 169 ? 1.744 -0.809 9.763 1.00 95.62 169 ARG A CA 1
ATOM 1358 C C . ARG A 1 169 ? 0.412 -1.529 9.992 1.00 95.62 169 ARG A C 1
ATOM 1360 O O . ARG A 1 169 ? 0.370 -2.424 10.834 1.00 95.62 169 ARG A O 1
ATOM 1367 N N . ILE A 1 170 ? -0.639 -1.180 9.242 1.00 97.00 170 ILE A N 1
ATOM 1368 C CA . ILE A 1 170 ? -1.930 -1.891 9.254 1.00 97.00 170 ILE A CA 1
ATOM 1369 C C . ILE A 1 170 ? -1.779 -3.316 8.715 1.00 97.00 170 ILE A C 1
ATOM 1371 O O . ILE A 1 170 ? -2.230 -4.250 9.370 1.00 97.00 170 ILE A O 1
ATOM 1375 N N . LEU A 1 171 ? -1.099 -3.509 7.580 1.00 94.44 171 LEU A N 1
ATOM 1376 C CA . LEU A 1 171 ? -0.842 -4.852 7.038 1.00 94.44 171 LEU A CA 1
ATOM 1377 C C . LEU A 1 171 ? -0.063 -5.724 8.031 1.00 94.44 171 LEU A C 1
ATOM 1379 O O . LEU A 1 171 ? -0.402 -6.883 8.261 1.00 94.44 171 LEU A O 1
ATOM 1383 N N . LEU A 1 172 ? 0.962 -5.151 8.664 1.00 93.44 172 LEU A N 1
ATOM 1384 C CA . LEU A 1 172 ? 1.750 -5.844 9.675 1.00 93.44 172 LEU A CA 1
ATOM 1385 C C . LEU A 1 172 ? 0.913 -6.169 10.919 1.00 93.44 172 LEU A C 1
ATOM 1387 O O . LEU A 1 172 ? 1.070 -7.242 11.485 1.00 93.44 172 LEU A O 1
ATOM 1391 N N . TRP A 1 173 ? -0.005 -5.290 11.325 1.00 95.44 173 TRP A N 1
ATOM 1392 C CA . TRP A 1 173 ? -0.948 -5.578 12.407 1.00 95.44 173 TRP A CA 1
ATOM 1393 C C . TRP A 1 173 ? -1.910 -6.720 12.059 1.00 95.44 173 TRP A C 1
ATOM 1395 O O . TRP A 1 173 ? -2.125 -7.593 12.897 1.00 95.44 173 TRP A O 1
ATOM 1405 N N . GLN A 1 174 ? -2.434 -6.759 10.830 1.00 93.62 174 GLN A N 1
ATOM 1406 C CA . GLN A 1 174 ? -3.283 -7.856 10.347 1.00 93.62 174 GLN A CA 1
ATOM 1407 C C . GLN A 1 174 ? -2.541 -9.199 10.393 1.00 93.62 174 GLN A C 1
ATOM 1409 O O . GLN A 1 174 ? -3.085 -10.200 10.854 1.00 93.62 174 GLN A O 1
ATOM 1414 N N . TYR A 1 175 ? -1.265 -9.207 10.002 1.00 91.19 175 TYR A N 1
ATOM 1415 C CA . TYR A 1 175 ? -0.399 -10.365 10.210 1.00 91.19 175 TYR A CA 1
ATOM 1416 C C . TYR A 1 175 ? -0.233 -10.686 11.704 1.00 91.19 175 TYR A C 1
ATOM 1418 O O . TYR A 1 175 ? -0.374 -11.837 12.116 1.00 91.19 175 TYR A O 1
ATOM 1426 N N . THR A 1 176 ? 0.002 -9.679 12.551 1.00 93.06 176 THR A N 1
ATOM 1427 C CA . THR A 1 176 ? 0.177 -9.896 13.990 1.00 93.06 176 THR A CA 1
ATOM 1428 C C . THR A 1 176 ? -1.026 -10.588 14.625 1.00 93.06 176 THR A C 1
ATOM 1430 O O . THR A 1 176 ? -0.833 -11.562 15.348 1.00 93.06 176 THR A O 1
ATOM 1433 N N . ILE A 1 177 ? -2.251 -10.122 14.365 1.00 93.44 177 ILE A N 1
ATOM 1434 C CA . ILE A 1 177 ? -3.465 -10.698 14.969 1.00 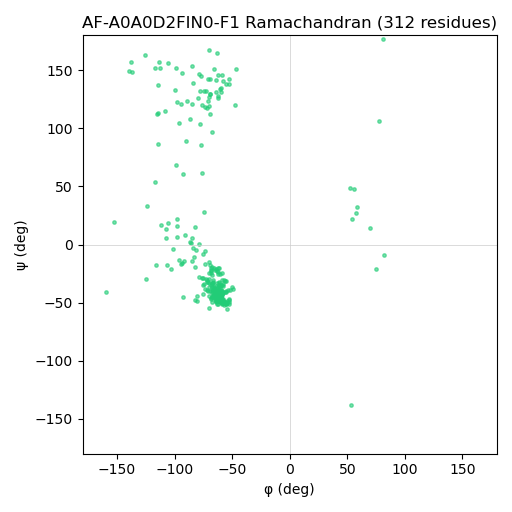93.44 177 ILE A CA 1
ATOM 1435 C C . ILE A 1 177 ? -3.753 -12.123 14.483 1.00 93.44 177 ILE A C 1
ATOM 1437 O O . ILE A 1 177 ? -4.376 -12.894 15.208 1.00 93.44 177 ILE A O 1
ATOM 1441 N N . ALA A 1 178 ? -3.296 -12.481 13.280 1.00 91.25 178 ALA A N 1
ATOM 1442 C CA . ALA A 1 178 ? -3.470 -13.817 12.722 1.00 91.25 178 ALA A CA 1
ATOM 1443 C C . ALA A 1 178 ? -2.468 -14.835 13.296 1.00 91.25 178 ALA A C 1
ATOM 1445 O O . ALA A 1 178 ? -2.771 -16.024 13.365 1.00 91.25 178 ALA A O 1
ATOM 1446 N N . HIS A 1 179 ? -1.285 -14.380 13.726 1.00 89.44 179 HIS A N 1
ATOM 1447 C CA . HIS A 1 179 ? -0.174 -15.262 14.108 1.00 89.44 179 HIS A CA 1
ATOM 1448 C C . HIS A 1 179 ? 0.244 -15.175 15.582 1.00 89.44 179 HIS A C 1
ATOM 1450 O O . HIS A 1 179 ? 0.922 -16.075 16.082 1.00 89.44 179 HIS A O 1
ATOM 1456 N N . PHE A 1 180 ? -0.140 -14.121 16.302 1.00 92.12 180 PHE A N 1
ATOM 1457 C CA . PHE A 1 180 ? 0.271 -13.887 17.685 1.00 92.12 180 PHE A CA 1
ATOM 1458 C C . PHE A 1 180 ? -0.892 -13.400 18.548 1.00 92.12 180 PHE A C 1
ATOM 1460 O O . PHE A 1 180 ? -1.855 -12.801 18.079 1.00 92.12 180 PHE A O 1
ATOM 1467 N N . SER A 1 181 ? -0.773 -13.604 19.860 1.00 91.75 181 SER A N 1
ATOM 1468 C CA . SER A 1 181 ? -1.723 -13.035 20.814 1.00 91.75 181 SER A CA 1
ATOM 1469 C C . SER A 1 181 ? -1.558 -11.518 20.904 1.00 91.75 181 SER A C 1
ATOM 1471 O O . SER A 1 181 ? -0.464 -11.026 21.198 1.00 91.75 181 SER A O 1
ATOM 1473 N N . VAL A 1 182 ? -2.662 -10.797 20.720 1.00 93.12 182 VAL A N 1
ATOM 1474 C CA . VAL A 1 182 ? -2.759 -9.348 20.929 1.00 93.12 182 VAL A CA 1
ATOM 1475 C C . VAL A 1 182 ? -3.528 -9.015 22.204 1.00 93.12 182 VAL A C 1
ATOM 1477 O O . VAL A 1 182 ? -4.317 -9.821 22.696 1.00 93.12 182 VAL A O 1
ATOM 1480 N N . SER A 1 183 ? -3.283 -7.832 22.769 1.00 92.00 183 SER A N 1
ATOM 1481 C CA . SER A 1 183 ? -3.903 -7.400 24.027 1.00 92.00 183 SER A CA 1
ATOM 1482 C C . SER A 1 183 ? -4.321 -5.932 24.003 1.00 92.00 183 SER A C 1
ATOM 1484 O O . SER A 1 183 ? -3.666 -5.095 23.388 1.00 92.00 183 SER A O 1
ATOM 1486 N N . CYS A 1 184 ? -5.386 -5.611 24.741 1.00 88.88 184 CYS A N 1
ATOM 1487 C CA . CYS A 1 184 ? -5.810 -4.237 25.037 1.00 88.88 184 CYS A CA 1
ATOM 1488 C C . CYS A 1 184 ? -4.813 -3.485 25.944 1.00 88.88 184 CYS A C 1
ATOM 1490 O O . CYS A 1 184 ? -4.836 -2.259 26.005 1.00 88.88 184 CYS A O 1
ATOM 1492 N N . HIS A 1 185 ? -3.947 -4.217 26.653 1.00 88.25 185 HIS A N 1
ATOM 1493 C CA . HIS A 1 185 ? -2.945 -3.695 27.592 1.00 88.25 185 HIS A CA 1
ATOM 1494 C C . HIS A 1 185 ? -1.533 -4.173 27.227 1.00 88.25 185 HIS A C 1
ATOM 1496 O O . HIS A 1 185 ? -0.711 -4.459 28.101 1.00 88.25 185 HIS A O 1
ATOM 1502 N N . ALA A 1 186 ? -1.270 -4.346 25.929 1.00 90.69 186 ALA A N 1
ATOM 1503 C CA . ALA A 1 186 ? 0.038 -4.765 25.451 1.00 90.69 186 ALA A CA 1
ATOM 1504 C C . ALA A 1 186 ? 1.114 -3.743 25.858 1.00 90.69 186 ALA A C 1
ATOM 1506 O O . ALA A 1 186 ? 0.925 -2.541 25.693 1.00 90.69 186 ALA A O 1
ATOM 1507 N N . GLN A 1 187 ? 2.242 -4.230 26.383 1.00 91.56 187 GLN A N 1
ATOM 1508 C CA . GLN A 1 187 ? 3.407 -3.388 26.695 1.00 91.56 187 GLN A CA 1
ATOM 1509 C C . GLN A 1 187 ? 4.096 -2.897 25.418 1.00 91.56 187 GLN A C 1
ATOM 1511 O O . GLN A 1 187 ? 4.558 -1.765 25.344 1.00 91.56 187 GLN A O 1
ATOM 1516 N N . ASP A 1 188 ? 4.127 -3.760 24.405 1.00 94.00 188 ASP A N 1
ATOM 1517 C CA . ASP A 1 188 ? 4.606 -3.445 23.068 1.00 94.00 188 ASP A CA 1
ATOM 1518 C C . ASP A 1 188 ? 3.408 -3.132 22.161 1.00 94.00 188 ASP A C 1
ATOM 1520 O O . ASP A 1 188 ? 2.508 -3.963 21.985 1.00 94.00 188 ASP A O 1
ATOM 1524 N N . GLN A 1 189 ? 3.410 -1.934 21.569 1.00 92.56 189 GLN A N 1
ATOM 1525 C CA . GLN A 1 189 ? 2.355 -1.487 20.663 1.00 92.56 189 GLN A CA 1
ATOM 1526 C C . GLN A 1 189 ? 2.214 -2.374 19.423 1.00 92.56 189 GLN A C 1
ATOM 1528 O O . GLN A 1 189 ? 1.109 -2.467 18.888 1.00 92.56 189 GLN A O 1
ATOM 1533 N N . ALA A 1 190 ? 3.273 -3.071 19.000 1.00 93.25 190 ALA A N 1
ATOM 1534 C CA . ALA A 1 190 ? 3.227 -4.005 17.881 1.00 93.25 190 ALA A CA 1
ATOM 1535 C C . ALA A 1 190 ? 2.210 -5.143 18.085 1.00 93.25 190 ALA A C 1
ATOM 1537 O O . ALA A 1 190 ? 1.701 -5.681 17.103 1.00 93.25 190 ALA A O 1
ATOM 1538 N N . PHE A 1 191 ? 1.886 -5.471 19.343 1.00 95.69 191 PHE A N 1
ATOM 1539 C CA . PHE A 1 191 ? 0.918 -6.501 19.745 1.00 95.69 191 PHE A CA 1
ATOM 1540 C C . PHE A 1 191 ? -0.335 -5.911 20.409 1.00 95.69 191 PHE A C 1
ATOM 1542 O O . PHE A 1 191 ? -1.078 -6.619 21.096 1.00 95.69 191 PHE A O 1
ATOM 1549 N N . SER A 1 192 ? -0.575 -4.610 20.241 1.00 95.06 192 SER A N 1
ATOM 1550 C CA . SER A 1 192 ? -1.775 -3.963 20.763 1.00 95.06 192 SER A CA 1
ATOM 1551 C C . SER A 1 192 ? -2.988 -4.260 19.884 1.00 95.06 192 SER A C 1
ATOM 1553 O O . SER A 1 192 ? -2.959 -4.069 18.667 1.00 95.06 192 SER A O 1
ATOM 1555 N N . ALA A 1 193 ? -4.097 -4.652 20.514 1.00 93.38 193 ALA A N 1
ATOM 1556 C CA . ALA A 1 193 ? -5.392 -4.759 19.841 1.00 93.38 193 ALA A CA 1
ATOM 1557 C C . ALA A 1 193 ? -5.900 -3.391 19.340 1.00 93.38 193 ALA A C 1
ATOM 1559 O O . ALA A 1 193 ? -6.704 -3.333 18.418 1.00 93.38 193 ALA A O 1
ATOM 1560 N N . PHE A 1 194 ? -5.402 -2.291 19.913 1.00 94.12 194 PHE A N 1
ATOM 1561 C CA . PHE A 1 194 ? -5.810 -0.924 19.583 1.00 94.12 194 PHE A CA 1
ATOM 1562 C C . PHE A 1 194 ? -4.877 -0.207 18.600 1.00 94.12 194 PHE A C 1
ATOM 1564 O O . PHE A 1 194 ? -5.074 0.978 18.333 1.00 94.12 194 PHE A O 1
ATOM 1571 N N . LEU A 1 195 ? -3.876 -0.892 18.039 1.00 95.75 195 LEU A N 1
ATOM 1572 C CA . LEU A 1 195 ? -2.922 -0.269 17.120 1.00 95.75 195 LEU A CA 1
ATOM 1573 C C . LEU A 1 195 ? -3.592 0.426 15.907 1.00 95.75 195 LEU A C 1
ATOM 1575 O O . LEU A 1 195 ? -3.186 1.549 15.602 1.00 95.75 195 LEU A O 1
ATOM 1579 N N . PRO A 1 196 ? -4.640 -0.128 15.254 1.00 97.25 196 PRO A N 1
ATOM 1580 C CA . PRO A 1 196 ? -5.340 0.577 14.174 1.00 97.25 196 PRO A CA 1
ATOM 1581 C C . PRO A 1 196 ? -5.964 1.909 14.599 1.00 97.25 196 PRO A C 1
ATOM 1583 O O . PRO A 1 196 ? -5.940 2.863 13.827 1.00 97.25 196 PRO A O 1
ATOM 1586 N N . ALA A 1 197 ? -6.467 2.009 15.832 1.00 95.88 197 ALA A N 1
ATOM 1587 C CA . ALA A 1 197 ? -7.020 3.252 16.365 1.00 95.88 197 ALA A CA 1
ATOM 1588 C C . ALA A 1 197 ? -5.937 4.313 16.601 1.00 95.88 197 ALA A C 1
ATOM 1590 O O . ALA A 1 197 ? -6.131 5.471 16.236 1.00 95.88 197 ALA A O 1
ATOM 1591 N N . THR A 1 198 ? -4.763 3.920 17.108 1.00 95.00 198 THR A N 1
ATOM 1592 C CA . THR A 1 198 ? -3.595 4.816 17.176 1.00 95.00 198 THR A CA 1
ATOM 1593 C C . THR A 1 198 ? -3.182 5.286 15.779 1.00 95.00 198 THR A C 1
ATOM 1595 O O . THR A 1 198 ? -3.027 6.482 15.557 1.00 95.00 198 THR A O 1
ATOM 1598 N N . ILE A 1 199 ? -3.070 4.366 14.813 1.00 97.06 199 ILE A N 1
ATOM 1599 C CA . ILE A 1 199 ? -2.688 4.692 13.430 1.00 97.06 199 ILE A CA 1
ATOM 1600 C C . ILE A 1 199 ? -3.682 5.669 12.789 1.00 97.06 199 ILE A C 1
ATOM 1602 O O . ILE A 1 199 ? -3.261 6.626 12.141 1.00 97.06 199 ILE A O 1
ATOM 1606 N N . ALA A 1 200 ? -4.984 5.447 12.971 1.00 97.31 200 ALA A N 1
ATOM 1607 C CA . ALA A 1 200 ? -6.028 6.323 12.456 1.00 97.31 200 ALA A CA 1
ATOM 1608 C C . ALA A 1 200 ? -5.933 7.738 13.042 1.00 97.31 200 ALA A C 1
ATOM 1610 O O . ALA A 1 200 ? -5.970 8.715 12.294 1.00 97.31 200 ALA A O 1
ATOM 1611 N N . HIS A 1 201 ? -5.752 7.851 14.359 1.00 95.31 201 HIS A N 1
ATOM 1612 C CA . HIS A 1 201 ? -5.594 9.137 15.034 1.00 95.31 201 HIS A CA 1
ATOM 1613 C C . HIS A 1 201 ? -4.338 9.893 14.567 1.00 95.31 201 HIS A C 1
ATOM 1615 O O . HIS A 1 201 ? -4.403 11.084 14.246 1.00 95.31 201 HIS A O 1
ATOM 1621 N N . ASP A 1 202 ? -3.205 9.192 14.462 1.00 93.81 202 ASP A N 1
ATOM 1622 C CA . ASP A 1 202 ? -1.954 9.753 13.948 1.00 93.81 202 ASP A CA 1
ATOM 1623 C C . ASP A 1 202 ? -2.123 10.238 12.501 1.00 93.81 202 ASP A C 1
ATOM 1625 O O . ASP A 1 202 ? -1.642 11.312 12.138 1.00 93.81 202 ASP A O 1
ATOM 1629 N N . MET A 1 203 ? -2.824 9.463 11.666 1.00 95.31 203 MET A N 1
ATOM 1630 C CA . MET A 1 203 ? -3.064 9.819 10.269 1.00 95.31 203 MET A CA 1
ATOM 1631 C C . MET A 1 203 ? -3.952 11.057 10.145 1.00 95.31 203 MET A C 1
ATOM 1633 O O . MET A 1 203 ? -3.627 11.961 9.378 1.00 95.31 203 MET A O 1
ATOM 1637 N N . LEU A 1 204 ? -5.032 11.146 10.922 1.00 95.75 204 LEU A N 1
ATOM 1638 C CA . LEU A 1 204 ? -5.889 12.335 10.949 1.00 95.75 204 LEU A CA 1
ATOM 1639 C C . LEU A 1 204 ? -5.119 13.575 11.411 1.00 95.75 204 LEU A C 1
ATOM 1641 O O . LEU A 1 204 ? -5.249 14.632 10.803 1.00 95.75 204 LEU A O 1
ATOM 1645 N N . SER A 1 205 ? -4.234 13.430 12.400 1.00 93.81 205 SER A N 1
ATOM 1646 C CA . SER A 1 205 ? -3.358 14.514 12.867 1.00 93.81 205 SER A CA 1
ATOM 1647 C C . SER A 1 205 ? -2.381 15.020 11.798 1.00 93.81 205 SER A C 1
ATOM 1649 O O . SER A 1 205 ? -1.898 16.152 11.890 1.00 93.81 205 SER A O 1
ATOM 1651 N N . VAL A 1 206 ? -2.043 14.184 10.811 1.00 92.12 206 VAL A N 1
ATOM 1652 C CA . VAL A 1 206 ? -1.263 14.575 9.628 1.00 92.12 206 VAL A CA 1
ATOM 1653 C C . VAL A 1 206 ? -2.168 15.251 8.602 1.00 92.12 206 VAL A C 1
ATOM 1655 O O . VAL A 1 206 ? -1.823 16.325 8.117 1.00 92.12 206 VAL A O 1
ATOM 1658 N N . LEU A 1 207 ? -3.319 14.649 8.288 1.00 92.44 207 LEU A N 1
ATOM 1659 C CA . LEU A 1 207 ? -4.250 15.147 7.270 1.00 92.44 207 LEU A CA 1
ATOM 1660 C C . LEU A 1 207 ? -4.830 16.525 7.612 1.00 92.44 207 LEU A C 1
ATOM 1662 O O . LEU A 1 207 ? -5.015 17.336 6.713 1.00 92.44 207 LEU A O 1
ATOM 1666 N N . ASP A 1 208 ? -5.038 16.818 8.896 1.00 93.00 208 ASP A N 1
ATOM 1667 C CA . ASP A 1 208 ? -5.517 18.121 9.379 1.00 93.00 208 ASP A CA 1
ATOM 1668 C C . ASP A 1 208 ? -4.512 19.267 9.134 1.00 93.00 208 ASP A C 1
ATOM 1670 O O . ASP A 1 208 ? -4.873 20.441 9.094 1.00 93.00 208 ASP A O 1
ATOM 1674 N N . LYS A 1 209 ? -3.229 18.939 8.929 1.00 92.06 209 LYS A N 1
ATOM 1675 C CA . LYS A 1 209 ? -2.137 19.919 8.788 1.00 92.06 209 LYS A CA 1
ATOM 1676 C C . LYS A 1 209 ? -1.695 20.160 7.351 1.00 92.06 209 LYS A C 1
ATOM 1678 O O . LYS A 1 209 ? -0.800 20.979 7.146 1.00 92.06 209 LYS A O 1
ATOM 1683 N N . VAL A 1 210 ? -2.256 19.441 6.380 1.00 91.44 210 VAL A N 1
ATOM 1684 C CA . VAL A 1 210 ? -1.793 19.470 4.986 1.00 91.44 210 VAL A CA 1
ATOM 1685 C C . VAL A 1 210 ? -2.863 19.997 4.044 1.00 91.44 210 VAL A C 1
ATOM 1687 O O . VAL A 1 210 ? -4.061 19.844 4.275 1.00 91.44 210 VAL A O 1
ATOM 1690 N N . SER A 1 211 ? -2.442 20.610 2.938 1.00 91.75 211 SER A N 1
ATOM 1691 C CA . SER A 1 211 ? -3.380 21.029 1.904 1.00 91.75 211 SER A CA 1
ATOM 1692 C C . SER A 1 211 ? -3.978 19.827 1.180 1.00 91.75 211 SER A C 1
ATOM 1694 O O . SER A 1 211 ? -3.278 18.886 0.803 1.00 91.75 211 SER A O 1
ATOM 1696 N N . TRP A 1 212 ? -5.262 19.921 0.833 1.00 87.88 212 TRP A N 1
ATOM 1697 C CA . TRP A 1 212 ? -5.918 18.942 -0.033 1.00 87.88 212 TRP A CA 1
ATOM 1698 C C . TRP A 1 212 ? -5.203 18.741 -1.383 1.00 87.88 212 TRP A C 1
ATOM 1700 O O . TRP A 1 212 ? -5.147 17.631 -1.916 1.00 87.88 212 TRP A O 1
ATOM 1710 N N . LYS A 1 213 ? -4.565 19.800 -1.903 1.00 88.50 213 LYS A N 1
ATOM 1711 C CA . LYS A 1 213 ? -3.758 19.752 -3.135 1.00 88.50 213 LYS A CA 1
ATOM 1712 C C . LYS A 1 213 ? -2.555 18.807 -3.039 1.00 88.50 213 LYS A C 1
ATOM 1714 O O . LYS A 1 213 ? -2.042 18.393 -4.073 1.00 88.50 213 LYS A O 1
ATOM 1719 N N . SER A 1 214 ? -2.122 18.469 -1.827 1.00 90.25 214 SER A N 1
ATOM 1720 C CA . SER A 1 214 ? -1.019 17.543 -1.552 1.00 90.25 214 SER A CA 1
ATOM 1721 C C . SER A 1 214 ? -1.486 16.096 -1.366 1.00 90.25 214 SER A C 1
ATOM 1723 O O . SER A 1 214 ? -0.677 15.176 -1.439 1.00 90.25 214 SER A O 1
ATOM 1725 N N . VAL A 1 215 ? -2.790 15.876 -1.175 1.00 88.06 215 VAL A N 1
ATOM 1726 C CA . VAL A 1 215 ? -3.404 14.542 -1.074 1.00 88.06 215 VAL A CA 1
ATOM 1727 C C . VAL A 1 215 ? -3.888 14.067 -2.449 1.00 88.06 215 VAL A C 1
ATOM 1729 O O . VAL A 1 215 ? -3.623 12.936 -2.853 1.00 88.06 215 VAL A O 1
ATOM 1732 N N . GLN A 1 216 ? -4.553 14.955 -3.195 1.00 83.25 216 GLN A N 1
ATOM 1733 C CA . GLN A 1 216 ? -5.211 14.659 -4.473 1.00 83.25 216 GLN A CA 1
ATOM 1734 C C . GLN A 1 216 ? -4.325 13.995 -5.555 1.00 83.25 216 GLN A C 1
ATOM 1736 O O . GLN A 1 216 ? -4.833 13.110 -6.247 1.00 83.25 216 GLN A O 1
ATOM 1741 N N . PRO A 1 217 ? -3.033 14.351 -5.740 1.00 83.38 217 PRO A N 1
ATOM 1742 C CA . PRO A 1 217 ? -2.216 13.814 -6.835 1.00 83.38 217 PRO A CA 1
ATOM 1743 C C . PRO A 1 217 ? -2.006 12.294 -6.796 1.00 83.38 217 PRO A C 1
ATOM 1745 O O . PRO A 1 217 ? -1.679 11.694 -7.817 1.00 83.38 217 PRO A O 1
ATOM 1748 N N . HIS A 1 218 ? -2.190 11.674 -5.631 1.00 82.50 218 HIS A N 1
ATOM 1749 C CA . HIS A 1 218 ? -1.914 10.254 -5.398 1.00 82.50 218 HIS A CA 1
ATOM 1750 C C . HIS A 1 218 ? -3.083 9.331 -5.788 1.00 82.50 218 HIS A C 1
ATOM 1752 O O . HIS A 1 218 ? -2.896 8.118 -5.910 1.00 82.50 218 HIS A O 1
ATOM 1758 N N . GLY A 1 219 ? -4.275 9.901 -6.008 1.00 81.94 219 GLY A N 1
ATOM 1759 C CA . GLY A 1 219 ? -5.455 9.217 -6.549 1.00 81.94 219 GLY A CA 1
ATOM 1760 C C . GLY A 1 219 ? -5.853 7.937 -5.802 1.00 81.94 219 GLY A C 1
ATOM 1761 O O . GLY A 1 219 ? -5.787 7.868 -4.573 1.00 81.94 219 GLY A O 1
ATOM 1762 N N . TYR A 1 220 ? -6.221 6.902 -6.564 1.00 84.06 220 TYR A N 1
ATOM 1763 C CA . TYR A 1 220 ? -6.679 5.593 -6.069 1.00 84.06 220 TYR A CA 1
ATOM 1764 C C . TYR A 1 220 ? -5.753 4.977 -5.006 1.00 84.06 220 TYR A C 1
ATOM 1766 O O . TYR A 1 220 ? -6.203 4.385 -4.026 1.00 84.06 220 TYR A O 1
ATOM 1774 N N . GLY A 1 221 ? -4.433 5.133 -5.163 1.00 87.69 221 GLY A N 1
ATOM 1775 C CA . GLY A 1 221 ? -3.455 4.571 -4.232 1.00 87.69 221 GLY A CA 1
ATOM 1776 C C . GLY A 1 221 ? -3.462 5.230 -2.850 1.00 87.69 221 GLY A C 1
ATOM 1777 O O . GLY A 1 221 ? -2.991 4.615 -1.896 1.00 87.69 221 GLY A O 1
ATOM 1778 N N . MET A 1 222 ? -3.956 6.462 -2.732 1.00 91.81 222 MET A N 1
ATOM 1779 C CA . MET A 1 222 ? -4.151 7.165 -1.459 1.00 91.81 222 MET A CA 1
ATOM 1780 C C . MET A 1 222 ? -5.463 6.745 -0.807 1.00 91.81 222 MET A C 1
ATOM 1782 O O . MET A 1 222 ? -5.489 6.370 0.365 1.00 91.81 222 MET A O 1
ATOM 1786 N N . GLU A 1 223 ? -6.531 6.741 -1.601 1.00 93.12 223 GLU A N 1
ATOM 1787 C CA . GLU A 1 223 ? -7.869 6.331 -1.191 1.00 93.12 223 GLU A CA 1
ATOM 1788 C C . GLU A 1 223 ? -7.865 4.929 -0.580 1.00 93.12 223 GLU A C 1
ATOM 1790 O O . GLU A 1 223 ? -8.306 4.739 0.551 1.00 93.12 223 GLU A O 1
ATOM 1795 N N . LEU A 1 224 ? -7.255 3.970 -1.282 1.00 93.25 224 LEU A N 1
ATOM 1796 C CA . LEU A 1 224 ? -7.095 2.599 -0.819 1.00 93.25 224 LEU A CA 1
ATOM 1797 C C . LEU A 1 224 ? -6.447 2.525 0.574 1.00 93.25 224 LEU A C 1
ATOM 1799 O O . LEU A 1 224 ? -6.893 1.779 1.447 1.00 93.25 224 LEU A O 1
ATOM 1803 N N . LYS A 1 225 ? -5.363 3.276 0.787 1.00 95.81 225 LYS A N 1
ATOM 1804 C CA . LYS A 1 225 ? -4.602 3.226 2.041 1.00 95.81 225 LYS A CA 1
ATOM 1805 C C . LYS A 1 225 ? -5.417 3.786 3.203 1.00 95.81 225 LYS A C 1
ATOM 1807 O O . LYS A 1 225 ? -5.415 3.189 4.276 1.00 95.81 225 LYS A O 1
ATOM 1812 N N . ILE A 1 226 ? -6.129 4.891 2.982 1.00 96.44 226 ILE A N 1
ATOM 1813 C CA . ILE A 1 226 ? -7.018 5.505 3.978 1.00 96.44 226 ILE A CA 1
ATOM 1814 C C . ILE A 1 226 ? -8.197 4.578 4.277 1.00 96.44 226 ILE A C 1
ATOM 1816 O O . ILE A 1 226 ? -8.515 4.355 5.445 1.00 96.44 226 ILE A O 1
ATOM 1820 N N . PHE A 1 227 ? -8.781 3.964 3.245 1.00 96.88 227 PHE A N 1
ATOM 1821 C CA . PHE A 1 227 ? -9.833 2.964 3.396 1.00 96.88 227 PHE A CA 1
ATOM 1822 C C . PHE A 1 227 ? -9.370 1.818 4.291 1.00 96.88 227 PHE A C 1
ATOM 1824 O O . PHE A 1 227 ? -10.040 1.513 5.267 1.00 96.88 227 PHE A O 1
ATOM 1831 N N . ARG A 1 228 ? -8.185 1.246 4.047 1.00 97.38 228 ARG A N 1
ATOM 1832 C CA . ARG A 1 228 ? -7.641 0.165 4.885 1.00 97.38 228 ARG A CA 1
ATOM 1833 C C . ARG A 1 228 ? -7.466 0.560 6.355 1.00 97.38 228 ARG A C 1
ATOM 1835 O O . ARG A 1 228 ? -7.660 -0.288 7.225 1.00 97.38 228 ARG A O 1
ATOM 1842 N N . MET A 1 229 ? -7.116 1.815 6.645 1.00 98.12 229 MET A N 1
ATOM 1843 C CA . MET A 1 229 ? -7.039 2.315 8.025 1.00 98.12 229 MET A CA 1
ATOM 1844 C C . MET A 1 229 ? -8.428 2.412 8.664 1.00 98.12 229 MET A C 1
ATOM 1846 O O . MET A 1 229 ? -8.607 1.944 9.785 1.00 98.12 229 MET A O 1
ATOM 1850 N N . ALA A 1 230 ? -9.407 2.974 7.949 1.00 97.88 230 ALA A N 1
ATOM 1851 C CA . ALA A 1 230 ? -10.787 3.092 8.422 1.00 97.88 230 ALA A CA 1
ATOM 1852 C C . ALA A 1 230 ? -11.439 1.717 8.641 1.00 97.88 230 ALA A C 1
ATOM 1854 O O . ALA A 1 230 ? -12.053 1.470 9.673 1.00 97.88 230 ALA A O 1
ATOM 1855 N N . ASP A 1 231 ? -11.236 0.805 7.695 1.00 97.44 231 ASP A N 1
ATOM 1856 C CA . ASP A 1 231 ? -11.739 -0.566 7.711 1.00 97.44 231 ASP A CA 1
ATOM 1857 C C . ASP A 1 231 ? -11.177 -1.359 8.904 1.00 97.44 231 ASP A C 1
ATOM 1859 O O . ASP A 1 231 ? -11.921 -1.996 9.646 1.00 97.44 231 ASP A O 1
ATOM 1863 N N . SER A 1 232 ? -9.876 -1.217 9.181 1.00 97.31 232 SER A N 1
ATOM 1864 C CA . SER A 1 232 ? -9.239 -1.855 10.344 1.00 97.31 232 SER A CA 1
ATOM 1865 C C . SER A 1 232 ? -9.645 -1.204 11.672 1.00 97.31 232 SER A C 1
ATOM 1867 O O . SER A 1 232 ? -9.724 -1.874 12.699 1.00 97.31 232 SER A O 1
ATOM 1869 N N . LEU A 1 233 ? -9.909 0.106 11.686 1.00 97.38 233 LEU A N 1
ATOM 1870 C CA . LEU A 1 233 ? -10.446 0.798 12.860 1.00 97.38 233 LEU A CA 1
ATOM 1871 C C . LEU A 1 233 ? -11.869 0.330 13.186 1.00 97.38 233 LEU A C 1
ATOM 1873 O O . LEU A 1 233 ? -12.208 0.157 14.358 1.00 97.38 233 LEU A O 1
ATOM 1877 N N . LEU A 1 234 ? -12.688 0.094 12.161 1.00 96.31 234 LEU A N 1
ATOM 1878 C CA . LEU A 1 234 ? -14.014 -0.486 12.324 1.00 96.31 234 LEU A CA 1
ATOM 1879 C C . LEU A 1 234 ? -13.931 -1.874 12.980 1.00 96.31 234 LEU A C 1
ATOM 1881 O O . LEU A 1 234 ? -14.657 -2.126 13.941 1.00 96.31 234 LEU A O 1
ATOM 1885 N N . ASP A 1 235 ? -12.995 -2.727 12.554 1.00 94.25 235 ASP A N 1
ATOM 1886 C CA . ASP A 1 235 ? -12.770 -4.039 13.183 1.00 94.25 235 ASP A CA 1
ATOM 1887 C C . ASP A 1 235 ? -12.423 -3.922 14.676 1.00 94.25 235 ASP A C 1
ATOM 1889 O O . ASP A 1 235 ? -12.922 -4.691 15.502 1.00 94.25 235 ASP A O 1
ATOM 1893 N N . VAL A 1 236 ? -11.613 -2.924 15.048 1.00 93.12 236 VAL A N 1
ATOM 1894 C CA . VAL A 1 236 ? -11.287 -2.641 16.455 1.00 93.12 236 VAL A CA 1
ATOM 1895 C C . VAL A 1 236 ? -12.532 -2.228 17.237 1.00 93.12 236 VAL A C 1
ATOM 1897 O O . VAL A 1 236 ? -12.761 -2.745 18.328 1.00 93.12 236 VAL A O 1
ATOM 1900 N N . LEU A 1 237 ? -13.351 -1.324 16.695 1.00 92.62 237 LEU A N 1
ATOM 1901 C CA . LEU A 1 237 ? -14.580 -0.862 17.349 1.00 92.62 237 LEU A CA 1
ATOM 1902 C C . LEU A 1 237 ? -15.590 -1.995 17.571 1.00 92.62 237 LEU A C 1
ATOM 1904 O O . LEU A 1 237 ? -16.307 -1.976 18.569 1.00 92.62 237 LEU A O 1
ATOM 1908 N N . LEU A 1 238 ? -15.626 -2.974 16.666 1.00 90.56 238 LEU A N 1
ATOM 1909 C CA . LEU A 1 238 ? -16.494 -4.147 16.755 1.00 90.56 238 LEU A CA 1
ATOM 1910 C C . LEU A 1 238 ? -16.011 -5.181 17.778 1.00 90.56 238 LEU A C 1
ATOM 1912 O O . LEU A 1 238 ? -16.826 -5.826 18.434 1.00 90.56 238 LEU A O 1
ATOM 1916 N N . CYS A 1 239 ? -14.695 -5.343 17.921 1.00 87.19 239 CYS A N 1
ATOM 1917 C CA . CYS A 1 239 ? -14.107 -6.369 18.783 1.00 87.19 239 CYS A CA 1
ATOM 1918 C C . CYS A 1 239 ? -13.765 -5.873 20.201 1.00 87.19 239 CYS A C 1
ATOM 1920 O O . CYS A 1 239 ? -13.507 -6.685 21.093 1.00 87.19 239 CYS A O 1
ATOM 1922 N N . ALA A 1 240 ? -13.703 -4.559 20.428 1.00 84.12 240 ALA A N 1
ATOM 1923 C CA . ALA A 1 240 ? -13.204 -4.003 21.680 1.00 84.12 240 ALA A CA 1
ATOM 1924 C C . ALA A 1 240 ? -14.175 -4.196 22.863 1.00 84.12 240 ALA A C 1
ATOM 1926 O O . ALA A 1 240 ? -15.348 -3.822 22.778 1.00 84.12 240 ALA A O 1
ATOM 1927 N N . PRO A 1 241 ? -13.696 -4.678 24.028 1.00 77.50 241 PRO A N 1
ATOM 1928 C CA . PRO A 1 241 ? -14.529 -4.778 25.217 1.00 77.50 241 PRO A CA 1
ATOM 1929 C C . PRO A 1 241 ? -14.864 -3.384 25.768 1.00 77.50 241 PRO A C 1
ATOM 1931 O O . PRO A 1 241 ? -13.984 -2.549 26.021 1.00 77.50 241 PRO A O 1
ATOM 1934 N N . VAL A 1 242 ? -16.153 -3.139 26.009 1.00 73.56 242 VAL A N 1
ATOM 1935 C CA . VAL A 1 242 ? -16.632 -1.896 26.627 1.00 73.56 242 VAL A CA 1
ATOM 1936 C C . VAL A 1 242 ? -16.387 -1.957 28.135 1.00 73.56 242 VAL A C 1
ATOM 1938 O O . VAL A 1 242 ? -17.115 -2.609 28.878 1.00 73.56 242 VAL A O 1
ATOM 1941 N N . SER A 1 243 ? -15.363 -1.246 28.602 1.00 77.12 243 SER A N 1
ATOM 1942 C CA . SER A 1 243 ? -15.046 -1.070 30.022 1.00 77.12 243 SER A CA 1
ATOM 1943 C C . SER A 1 243 ? -14.947 0.417 30.367 1.00 77.12 243 SER A C 1
ATOM 1945 O O . SER A 1 243 ? -14.809 1.265 29.483 1.00 77.12 243 SER A O 1
ATOM 1947 N N . ALA A 1 244 ? -15.003 0.765 31.656 1.00 65.81 244 ALA A N 1
ATOM 1948 C CA . ALA A 1 244 ? -14.898 2.161 32.091 1.00 65.81 244 ALA A CA 1
ATOM 1949 C C . ALA A 1 244 ? -13.584 2.829 31.634 1.00 65.81 244 ALA A C 1
ATOM 1951 O O . ALA A 1 244 ? -13.596 4.006 31.285 1.00 65.81 244 ALA A O 1
ATOM 1952 N N . GLY A 1 245 ? -12.482 2.069 31.570 1.00 71.81 245 GLY A N 1
ATOM 1953 C CA . GLY A 1 245 ? -11.181 2.561 31.105 1.00 71.81 245 GLY A CA 1
ATOM 1954 C C . GLY A 1 245 ? -11.073 2.723 29.584 1.00 71.81 245 GLY A C 1
ATOM 1955 O O . GLY A 1 245 ? -10.351 3.598 29.120 1.00 71.81 245 GLY A O 1
ATOM 1956 N N . THR A 1 246 ? -11.811 1.930 28.799 1.00 77.19 246 THR A N 1
ATOM 1957 C CA . THR A 1 246 ? -11.761 1.965 27.322 1.00 77.19 246 THR A CA 1
ATOM 1958 C C . THR A 1 246 ? -12.822 2.869 26.698 1.00 77.19 246 THR A C 1
ATOM 1960 O O . THR A 1 246 ? -12.691 3.250 25.540 1.00 77.19 246 THR A O 1
ATOM 1963 N N . ARG A 1 247 ? -13.855 3.271 27.450 1.00 80.69 247 ARG A N 1
ATOM 1964 C CA . ARG A 1 247 ? -15.006 4.013 26.910 1.00 80.69 247 ARG A CA 1
ATOM 1965 C C . ARG A 1 247 ? -14.620 5.300 26.177 1.00 80.69 247 ARG A C 1
ATOM 1967 O O . ARG A 1 247 ? -15.059 5.486 25.051 1.00 80.69 247 ARG A O 1
ATOM 1974 N N . ARG A 1 248 ? -13.805 6.167 26.792 1.00 83.44 248 ARG A N 1
ATOM 1975 C CA . ARG A 1 248 ? -13.380 7.434 26.167 1.00 83.44 248 ARG A CA 1
ATOM 1976 C C . ARG A 1 248 ? -12.609 7.181 24.871 1.00 83.44 248 ARG A C 1
ATOM 1978 O O . ARG A 1 248 ? -12.934 7.760 23.847 1.00 83.44 248 ARG A O 1
ATOM 1985 N N . PHE A 1 249 ? -11.657 6.255 24.917 1.00 84.75 249 PHE A N 1
ATOM 1986 C CA . PHE A 1 249 ? -10.855 5.871 23.760 1.00 84.75 249 PHE A CA 1
ATOM 1987 C C . PHE A 1 249 ? -11.712 5.354 22.593 1.00 84.75 249 PHE A C 1
ATOM 1989 O O . PHE A 1 249 ? -11.450 5.681 21.438 1.00 84.75 249 PHE A O 1
ATOM 1996 N N . LEU A 1 250 ? -12.758 4.572 22.881 1.00 84.75 250 LEU A N 1
ATOM 1997 C CA . LEU A 1 250 ? -13.685 4.077 21.859 1.00 84.75 250 LEU A CA 1
ATOM 1998 C C . LEU A 1 250 ? -14.566 5.187 21.275 1.00 84.75 250 LEU A C 1
ATOM 2000 O O . LEU A 1 250 ? -14.878 5.141 20.086 1.00 84.75 250 LEU A O 1
ATOM 2004 N N . THR A 1 251 ? -14.940 6.191 22.072 1.00 86.75 251 THR A N 1
ATOM 2005 C CA . THR A 1 251 ? -15.611 7.395 21.560 1.00 86.75 251 THR A CA 1
ATOM 2006 C C . THR A 1 251 ? -14.698 8.153 20.596 1.00 86.75 251 THR A C 1
ATOM 2008 O O . THR A 1 251 ? -15.089 8.373 19.452 1.00 86.75 251 THR A O 1
ATOM 2011 N N . ASP A 1 252 ? -13.459 8.441 21.002 1.00 89.06 252 ASP A N 1
ATOM 2012 C CA . ASP A 1 252 ? -12.469 9.143 20.170 1.00 89.06 252 ASP A CA 1
ATOM 2013 C C . ASP A 1 252 ? -12.159 8.347 18.877 1.00 89.06 252 ASP A C 1
ATOM 2015 O O . ASP A 1 252 ? -12.000 8.900 17.785 1.00 89.06 252 ASP A O 1
ATOM 2019 N N . SER A 1 253 ? -12.142 7.012 18.971 1.00 92.62 253 SER A N 1
ATOM 2020 C CA . SER A 1 253 ? -11.973 6.103 17.828 1.00 92.62 253 SER A CA 1
ATOM 2021 C C . SER A 1 253 ? -13.165 6.142 16.867 1.00 92.62 253 SER A C 1
ATOM 2023 O O . SER A 1 253 ? -12.985 6.083 15.654 1.00 92.62 253 SER A O 1
ATOM 2025 N N . ARG A 1 254 ? -14.394 6.280 17.374 1.00 92.62 254 ARG A N 1
ATOM 2026 C CA . ARG A 1 254 ? -15.589 6.429 16.532 1.00 92.62 254 ARG A CA 1
ATOM 2027 C C . ARG A 1 254 ? -15.573 7.751 15.768 1.00 92.62 254 ARG A C 1
ATOM 2029 O O . ARG A 1 254 ? -15.864 7.769 14.576 1.00 92.62 254 ARG A O 1
ATOM 2036 N N . GLU A 1 255 ? -15.198 8.843 16.426 1.00 92.56 255 GLU A N 1
ATOM 2037 C CA . GLU A 1 255 ? -15.019 10.144 15.766 1.00 92.56 255 GLU A CA 1
ATOM 2038 C C . GLU A 1 255 ? -13.921 10.082 14.696 1.00 92.56 255 GLU A C 1
ATOM 2040 O O . GLU A 1 255 ? -14.087 10.611 13.593 1.00 92.56 255 GLU A O 1
ATOM 2045 N N . SER A 1 256 ? -12.836 9.355 14.980 1.00 95.81 256 SER A N 1
ATOM 2046 C CA . SER A 1 256 ? -11.765 9.107 14.012 1.00 95.81 256 SER A CA 1
ATOM 2047 C C . SER A 1 256 ? -12.266 8.324 12.792 1.00 95.81 256 SER A C 1
ATOM 2049 O O . SER A 1 256 ? -11.935 8.679 11.662 1.00 95.81 256 SER A O 1
ATOM 2051 N N . LEU A 1 257 ? -13.119 7.309 12.984 1.00 96.81 257 LEU A N 1
ATOM 2052 C CA . LEU A 1 257 ? -13.722 6.552 11.881 1.00 96.81 257 LEU A CA 1
ATOM 2053 C C . LEU A 1 257 ? -14.563 7.457 10.970 1.00 96.81 257 LEU A C 1
ATOM 2055 O O . LEU A 1 257 ? -14.392 7.428 9.753 1.00 96.81 257 LEU A O 1
ATOM 2059 N N . HIS A 1 258 ? -15.425 8.296 11.549 1.00 94.62 258 HIS A N 1
ATOM 2060 C CA . HIS A 1 258 ? -16.213 9.264 10.779 1.00 94.62 258 HIS A CA 1
ATOM 2061 C C . HIS A 1 258 ? -15.336 10.293 10.057 1.00 94.62 258 HIS A C 1
ATOM 2063 O O . HIS A 1 258 ? -15.619 10.664 8.921 1.00 94.62 258 HIS A O 1
ATOM 2069 N N . SER A 1 259 ? -14.244 10.730 10.682 1.00 95.75 259 SER A N 1
ATOM 2070 C CA . SER A 1 259 ? -13.310 11.666 10.054 1.00 95.75 259 SER A CA 1
ATOM 2071 C C . SER A 1 259 ? -12.602 11.034 8.853 1.00 95.75 259 SER A C 1
ATOM 2073 O O . SER A 1 259 ? -12.500 11.668 7.806 1.00 95.75 259 SER A O 1
ATOM 2075 N N . LEU A 1 260 ? -12.168 9.772 8.957 1.00 96.25 260 LEU A N 1
ATOM 2076 C CA . LEU A 1 260 ? -11.569 9.041 7.834 1.00 96.25 260 LEU A CA 1
ATOM 2077 C C . LEU A 1 260 ? -12.576 8.779 6.706 1.00 96.25 260 LEU A C 1
ATOM 2079 O O . LEU A 1 260 ? -12.215 8.875 5.535 1.00 96.25 260 LEU A O 1
ATOM 2083 N N . GLU A 1 261 ? -13.836 8.491 7.036 1.00 95.81 261 GLU A N 1
ATOM 2084 C CA . GLU A 1 261 ? -14.912 8.366 6.048 1.00 95.81 261 GLU A CA 1
ATOM 2085 C C . GLU A 1 261 ? -15.119 9.678 5.279 1.00 95.81 261 GLU A C 1
ATOM 2087 O O . GLU A 1 261 ? -15.130 9.671 4.047 1.00 95.81 261 GLU A O 1
ATOM 2092 N N . ASN A 1 262 ? -15.149 10.816 5.976 1.00 93.44 262 ASN A N 1
ATOM 2093 C CA . ASN A 1 262 ? -15.183 12.128 5.332 1.00 93.44 262 ASN A CA 1
ATOM 2094 C C . ASN A 1 262 ? -13.952 12.376 4.453 1.00 93.44 262 ASN A C 1
ATOM 2096 O O . ASN A 1 262 ? -14.084 12.921 3.359 1.00 93.44 262 ASN A O 1
ATOM 2100 N N . VAL A 1 263 ? -12.755 11.967 4.880 1.00 93.31 263 VAL A N 1
ATOM 2101 C CA . VAL A 1 263 ? -11.557 12.060 4.034 1.00 93.31 263 VAL A CA 1
ATOM 2102 C C . VAL A 1 263 ? -11.746 11.253 2.745 1.00 93.31 263 VAL A C 1
ATOM 2104 O O . VAL A 1 263 ? -11.448 11.769 1.670 1.00 93.31 263 VAL A O 1
ATOM 2107 N N . LEU A 1 264 ? -12.294 10.035 2.807 1.00 93.31 264 LEU A N 1
ATOM 2108 C CA . LEU A 1 264 ? -12.548 9.208 1.618 1.00 93.31 264 LEU A CA 1
ATOM 2109 C C . LEU A 1 264 ? -13.515 9.862 0.627 1.00 93.31 264 LEU A C 1
ATOM 2111 O O . LEU A 1 264 ? -13.268 9.785 -0.575 1.00 93.31 264 LEU A O 1
ATOM 2115 N N . VAL A 1 265 ? -14.546 10.568 1.110 1.00 92.12 265 VAL A N 1
ATOM 2116 C CA . VAL A 1 265 ? -15.437 11.374 0.251 1.00 92.12 265 VAL A CA 1
ATOM 2117 C C . VAL A 1 265 ? -14.639 12.385 -0.570 1.00 92.12 265 VAL A C 1
ATOM 2119 O O . VAL A 1 265 ? -14.924 12.582 -1.749 1.00 92.12 265 VAL A O 1
ATOM 2122 N N . HIS A 1 266 ? -13.628 13.011 0.033 1.00 89.19 266 HIS A N 1
ATOM 2123 C CA . HIS A 1 266 ? -12.794 13.982 -0.663 1.00 89.19 266 HIS A CA 1
ATOM 2124 C C . HIS A 1 266 ? -11.807 13.294 -1.619 1.00 89.19 266 HIS A C 1
ATOM 2126 O O . HIS A 1 266 ? -11.652 13.776 -2.740 1.00 89.19 266 HIS A O 1
ATOM 2132 N N . VAL A 1 267 ? -11.161 12.181 -1.216 1.00 89.00 267 VAL A N 1
ATOM 2133 C CA . VAL A 1 267 ? -10.113 11.512 -2.027 1.00 89.00 267 VAL A CA 1
ATOM 2134 C C . VAL A 1 267 ? -10.714 10.833 -3.255 1.00 89.00 267 VAL A C 1
ATOM 2136 O O . VAL A 1 267 ? -10.256 11.079 -4.368 1.00 89.00 267 VAL A O 1
ATOM 2139 N N . GLY A 1 268 ? -11.700 9.961 -3.037 1.00 85.38 268 GLY A N 1
ATOM 2140 C CA . GLY A 1 268 ? -12.276 9.094 -4.068 1.00 85.38 268 GLY A CA 1
ATOM 2141 C C . GLY A 1 268 ? -13.549 9.645 -4.708 1.00 85.38 268 GLY A C 1
ATOM 2142 O O . GLY A 1 268 ? -13.989 9.148 -5.742 1.00 85.38 268 GLY A O 1
ATOM 2143 N N . GLY A 1 269 ? -14.151 10.678 -4.114 1.00 87.75 269 GLY A N 1
ATOM 2144 C CA . GLY A 1 269 ? -15.462 11.183 -4.515 1.00 87.75 269 GLY A CA 1
ATOM 2145 C C . GLY A 1 269 ? -16.622 10.360 -3.944 1.00 87.75 269 GLY A C 1
ATOM 2146 O O . GLY A 1 269 ? -16.444 9.344 -3.274 1.00 87.75 269 GLY A O 1
ATOM 2147 N N . THR A 1 270 ? -17.849 10.806 -4.215 1.00 88.31 270 THR A N 1
ATOM 2148 C CA . THR A 1 270 ? -19.076 10.175 -3.689 1.00 88.31 270 THR A CA 1
ATOM 2149 C C . THR A 1 270 ? -19.379 8.810 -4.302 1.00 88.31 270 THR A C 1
ATOM 2151 O O . THR A 1 270 ? -20.029 7.997 -3.653 1.00 88.31 270 THR A O 1
ATOM 2154 N N . GLU A 1 271 ? -18.883 8.556 -5.514 1.00 88.31 271 GLU A N 1
ATOM 2155 C CA . GLU A 1 271 ? -19.088 7.310 -6.268 1.00 88.31 271 GLU A CA 1
ATOM 2156 C C . GLU A 1 271 ? -17.989 6.264 -6.010 1.00 88.31 271 GLU A C 1
ATOM 2158 O O . GLU A 1 271 ? -17.922 5.241 -6.687 1.00 88.31 271 GLU A O 1
ATOM 2163 N N . SER A 1 272 ? -17.105 6.523 -5.043 1.00 89.50 272 SER A N 1
ATOM 2164 C CA . SER A 1 272 ? -16.028 5.612 -4.666 1.00 89.50 272 SER A CA 1
ATOM 2165 C C . SER A 1 272 ? -16.561 4.249 -4.201 1.00 89.50 272 SER A C 1
ATOM 2167 O O . SER A 1 272 ? -17.409 4.155 -3.306 1.00 89.50 272 SER A O 1
ATOM 2169 N N . GLN A 1 273 ? -15.985 3.169 -4.740 1.00 90.75 273 GLN A N 1
ATOM 2170 C CA . GLN A 1 273 ? -16.278 1.810 -4.278 1.00 90.75 273 GLN A CA 1
ATOM 2171 C C . GLN A 1 273 ? -15.770 1.562 -2.854 1.00 90.75 273 GLN A C 1
ATOM 2173 O O . GLN A 1 273 ? -16.463 0.920 -2.065 1.00 90.75 273 GLN A O 1
ATOM 2178 N N . PHE A 1 274 ? -14.596 2.088 -2.490 1.00 92.75 274 PHE A N 1
ATOM 2179 C CA . PHE A 1 274 ? -14.064 1.958 -1.131 1.00 92.75 274 PHE A CA 1
ATOM 2180 C C . PHE A 1 274 ? -14.961 2.645 -0.101 1.00 92.75 274 PHE A C 1
ATOM 2182 O O . PHE A 1 274 ? -15.243 2.080 0.957 1.00 92.75 274 PHE A O 1
ATOM 2189 N N . LEU A 1 275 ? -15.462 3.836 -0.431 1.00 94.25 275 LEU A N 1
ATOM 2190 C CA . LEU A 1 275 ? -16.411 4.566 0.398 1.00 94.25 275 LEU A CA 1
ATOM 2191 C C . LEU A 1 275 ? -17.722 3.788 0.558 1.00 94.25 275 LEU A C 1
ATOM 2193 O O . LEU A 1 275 ? -18.230 3.669 1.673 1.00 94.25 275 LEU A O 1
ATOM 2197 N N . ALA A 1 276 ? -18.254 3.231 -0.534 1.00 94.88 276 ALA A N 1
ATOM 2198 C CA . ALA A 1 276 ? -19.466 2.418 -0.498 1.00 94.88 276 ALA A CA 1
ATOM 2199 C C . ALA A 1 276 ? -19.295 1.172 0.388 1.00 94.88 276 ALA A C 1
ATOM 2201 O O . ALA A 1 276 ? -20.153 0.893 1.226 1.00 94.88 276 ALA A O 1
ATOM 2202 N N . ILE A 1 277 ? -18.168 0.460 0.258 1.00 95.38 277 ILE A N 1
ATOM 2203 C CA . ILE A 1 277 ? -17.841 -0.701 1.098 1.00 95.38 277 ILE A CA 1
ATOM 2204 C C . ILE A 1 277 ? -17.793 -0.294 2.574 1.00 95.38 277 ILE A C 1
ATOM 2206 O O . ILE A 1 277 ? -18.458 -0.923 3.397 1.00 95.38 277 ILE A O 1
ATOM 2210 N N . LEU A 1 278 ? -17.062 0.775 2.911 1.00 96.50 278 LEU A N 1
ATOM 2211 C CA . LEU A 1 278 ? -16.935 1.232 4.296 1.00 96.50 278 LEU A CA 1
ATOM 2212 C C . LEU A 1 278 ? -18.299 1.603 4.893 1.00 96.50 278 LEU A C 1
ATOM 2214 O O . LEU A 1 278 ? -18.641 1.140 5.979 1.00 96.50 278 LEU A O 1
ATOM 2218 N N . ARG A 1 279 ? -19.101 2.398 4.175 1.00 95.50 279 ARG A N 1
ATOM 2219 C CA . ARG A 1 279 ? -20.430 2.829 4.634 1.00 95.50 279 ARG A CA 1
ATOM 2220 C C . ARG A 1 279 ? -21.376 1.653 4.851 1.00 95.50 279 ARG A C 1
ATOM 2222 O O . ARG A 1 279 ? -22.072 1.632 5.862 1.00 95.50 279 ARG A O 1
ATOM 2229 N N . ASN A 1 280 ? -21.373 0.665 3.956 1.00 95.50 280 ASN A N 1
ATOM 2230 C CA . ASN A 1 280 ? -22.182 -0.542 4.124 1.00 95.50 280 ASN A CA 1
ATOM 2231 C C . ASN A 1 280 ? -21.781 -1.305 5.391 1.00 95.50 280 ASN A C 1
ATOM 2233 O O . ASN A 1 280 ? -22.639 -1.591 6.225 1.00 95.50 280 ASN A O 1
ATOM 2237 N N . ARG A 1 281 ? -20.478 -1.533 5.606 1.00 95.62 281 ARG A N 1
ATOM 2238 C CA . ARG A 1 281 ? -19.990 -2.189 6.829 1.00 95.62 281 ARG A CA 1
ATOM 2239 C C . ARG A 1 281 ? -20.342 -1.400 8.093 1.00 95.62 281 ARG A C 1
ATOM 2241 O O . ARG A 1 281 ? -20.718 -1.985 9.107 1.00 95.62 281 ARG A O 1
ATOM 2248 N N . MET A 1 282 ? -20.236 -0.073 8.048 1.00 94.69 282 MET A N 1
ATOM 2249 C CA . MET A 1 282 ? -20.615 0.817 9.149 1.00 94.69 282 MET A CA 1
ATOM 2250 C C . MET A 1 282 ? -22.108 0.706 9.492 1.00 94.69 282 MET A C 1
ATOM 2252 O O . MET A 1 282 ? -22.458 0.624 10.670 1.00 94.69 282 MET A O 1
ATOM 2256 N N . LEU A 1 283 ? -22.981 0.658 8.481 1.00 93.06 283 LEU A N 1
ATOM 2257 C CA . LEU A 1 283 ? -24.424 0.475 8.657 1.00 93.06 283 LEU A CA 1
ATOM 2258 C C . LEU A 1 283 ? -24.754 -0.888 9.276 1.00 93.06 283 LEU A C 1
ATOM 2260 O O . LEU A 1 283 ? -25.472 -0.942 10.274 1.00 93.06 283 LEU A O 1
ATOM 2264 N N . GLU A 1 284 ? -24.176 -1.969 8.748 1.00 92.12 284 GLU A N 1
ATOM 2265 C CA . GLU A 1 284 ? -24.327 -3.330 9.291 1.00 92.12 284 GLU A CA 1
ATOM 2266 C C . GLU A 1 284 ? -23.877 -3.424 10.758 1.00 92.12 284 GLU A C 1
ATOM 2268 O O . GLU A 1 284 ? -24.439 -4.179 11.551 1.00 92.12 284 GLU A O 1
ATOM 2273 N N . SER A 1 285 ? -22.903 -2.597 11.135 1.00 89.06 285 SER A N 1
ATOM 2274 C CA . SER A 1 285 ? -22.312 -2.527 12.473 1.00 89.06 285 SER A CA 1
ATOM 2275 C C . SER A 1 285 ? -23.052 -1.604 13.449 1.00 89.06 285 SER A C 1
ATOM 2277 O O . SER A 1 285 ? -22.589 -1.420 14.574 1.00 89.06 285 SER A O 1
ATOM 2279 N N . GLN A 1 286 ? -24.173 -0.990 13.047 1.00 85.94 286 GLN A N 1
ATOM 2280 C CA . GLN A 1 286 ? -24.893 0.029 13.835 1.00 85.94 286 GLN A CA 1
ATOM 2281 C C . GLN A 1 286 ? -24.019 1.251 14.191 1.00 85.94 286 GLN A C 1
ATOM 2283 O O . GLN A 1 286 ? -24.179 1.892 15.234 1.00 85.94 286 GLN A O 1
ATOM 2288 N N . LEU A 1 287 ? -23.089 1.595 13.299 1.00 81.19 287 LEU A N 1
ATOM 2289 C CA . LEU A 1 287 ? -22.224 2.774 13.360 1.00 81.19 287 LEU A CA 1
ATOM 2290 C C . LEU A 1 287 ? -22.502 3.694 12.158 1.00 81.19 287 LEU A C 1
ATOM 2292 O O . LEU A 1 287 ? -21.571 3.998 11.413 1.00 81.19 287 LEU A O 1
ATOM 2296 N N . PRO A 1 288 ? -23.761 4.108 11.910 1.00 72.44 288 PRO A N 1
ATOM 2297 C CA . PRO A 1 288 ? -24.125 4.801 10.679 1.00 72.44 288 PRO A CA 1
ATOM 2298 C C . PRO A 1 288 ? -23.315 6.098 10.509 1.00 72.44 288 PRO A C 1
ATOM 2300 O O . PRO A 1 288 ? -23.042 6.775 11.505 1.00 72.44 288 PRO A O 1
ATOM 2303 N N . PRO A 1 289 ? -22.959 6.488 9.270 1.00 65.62 289 PRO A N 1
ATOM 2304 C CA . PRO A 1 289 ? -22.423 7.816 8.989 1.00 65.62 289 PRO A CA 1
ATOM 2305 C C . PRO A 1 289 ? -23.255 8.937 9.654 1.00 65.62 289 PRO A C 1
ATOM 2307 O O . PRO A 1 289 ? -24.477 8.801 9.802 1.00 65.62 289 PRO A O 1
ATOM 2310 N N . PRO A 1 290 ? -22.659 10.087 10.017 1.00 61.06 290 PRO A N 1
ATOM 2311 C CA . PRO A 1 290 ? -23.368 11.132 10.765 1.00 61.06 290 PRO A CA 1
ATOM 2312 C C . PRO A 1 290 ? -24.607 11.659 10.021 1.00 61.06 290 PRO A C 1
ATOM 2314 O O . PRO A 1 290 ? -25.610 12.015 10.634 1.00 61.06 290 PRO A O 1
ATOM 2317 N N . HIS A 1 291 ? -24.564 11.653 8.684 1.00 52.22 291 HIS A N 1
ATOM 2318 C CA . HIS A 1 291 ? -25.645 12.138 7.824 1.00 52.22 291 HIS A CA 1
ATOM 2319 C C . HIS A 1 291 ? -26.780 11.123 7.596 1.00 52.22 291 HIS A C 1
ATOM 2321 O O . HIS A 1 291 ? -27.889 11.529 7.254 1.00 52.22 291 HIS A O 1
ATOM 2327 N N . THR A 1 292 ? -26.560 9.821 7.818 1.00 49.16 292 THR A N 1
ATOM 2328 C CA . THR A 1 292 ? -27.616 8.796 7.661 1.00 49.16 292 THR A CA 1
ATOM 2329 C C . THR A 1 292 ? -28.686 8.877 8.749 1.00 49.16 292 THR A C 1
ATOM 2331 O O . THR A 1 292 ? -29.862 8.696 8.451 1.00 49.16 292 THR A O 1
ATOM 2334 N N . LEU A 1 293 ? -28.321 9.286 9.971 1.00 44.38 293 LEU A N 1
ATOM 2335 C CA . LEU A 1 293 ? -29.290 9.521 11.051 1.00 44.38 293 LEU A CA 1
ATOM 2336 C C . LEU A 1 293 ? -30.299 10.629 10.705 1.00 44.38 293 LEU A C 1
ATOM 2338 O O . LEU A 1 293 ? -31.458 10.559 11.110 1.00 44.38 293 LEU A O 1
ATOM 2342 N N . TRP A 1 294 ? -29.882 11.636 9.929 1.00 37.44 294 TRP A N 1
ATOM 2343 C CA . TRP A 1 294 ? -30.757 12.742 9.533 1.00 37.44 294 TRP A CA 1
ATOM 2344 C C . TRP A 1 294 ? -31.823 12.303 8.522 1.00 37.44 294 TRP A C 1
ATOM 2346 O O . TRP A 1 294 ? -32.985 12.697 8.634 1.00 37.44 294 TRP A O 1
ATOM 2356 N N . ASN A 1 295 ? -31.452 11.444 7.570 1.00 36.44 295 ASN A N 1
ATOM 2357 C CA . ASN A 1 295 ? -32.380 10.932 6.562 1.00 36.44 295 ASN A CA 1
ATOM 2358 C C . ASN A 1 295 ? -33.357 9.902 7.153 1.00 36.44 295 ASN A C 1
ATOM 2360 O O . ASN A 1 295 ? -34.550 9.964 6.855 1.00 36.44 295 ASN A O 1
ATOM 2364 N N . ASP A 1 296 ? -32.902 9.034 8.063 1.00 39.94 296 ASP A N 1
ATOM 2365 C CA . ASP A 1 296 ? -33.780 8.069 8.739 1.00 39.94 296 ASP A CA 1
ATOM 2366 C C . ASP A 1 296 ? -34.775 8.756 9.690 1.00 39.94 296 ASP A C 1
ATOM 2368 O O . ASP A 1 296 ? -35.943 8.363 9.763 1.00 39.94 296 ASP A O 1
ATOM 2372 N N . MET A 1 297 ? -34.382 9.850 10.356 1.00 40.59 297 MET A N 1
ATOM 2373 C CA . MET A 1 297 ? -35.314 10.666 11.149 1.00 40.59 297 MET A CA 1
ATOM 2374 C C . MET A 1 297 ? -36.360 11.390 10.286 1.00 40.59 297 MET A C 1
ATOM 2376 O O . MET A 1 297 ? -37.500 11.565 10.729 1.00 40.59 297 MET A O 1
ATOM 2380 N N . GLN A 1 298 ? -36.026 11.780 9.051 1.00 38.16 298 GLN A N 1
ATOM 2381 C CA . GLN A 1 298 ? -36.993 12.394 8.133 1.00 38.16 298 GLN A CA 1
ATOM 2382 C C . GLN A 1 298 ? -37.986 11.382 7.544 1.00 38.16 298 GLN A C 1
ATOM 2384 O O . GLN A 1 298 ? -39.156 11.723 7.376 1.00 38.16 298 GLN A O 1
ATOM 2389 N N . ILE A 1 299 ? -37.568 10.135 7.303 1.00 41.19 299 ILE A N 1
ATOM 2390 C CA . ILE A 1 299 ? -38.454 9.062 6.813 1.00 41.19 299 ILE A CA 1
ATOM 2391 C C . ILE A 1 299 ? -39.365 8.527 7.935 1.00 41.19 299 ILE A C 1
ATOM 2393 O O . ILE A 1 299 ? -40.499 8.125 7.682 1.00 41.19 299 ILE A O 1
ATOM 2397 N N . SER A 1 300 ? -38.915 8.596 9.191 1.00 35.94 300 SER A N 1
ATOM 2398 C CA . SER A 1 300 ? -39.671 8.143 10.372 1.00 35.94 300 SER A CA 1
ATOM 2399 C C . SER A 1 300 ? -40.669 9.176 10.923 1.00 35.94 300 SER A C 1
ATOM 2401 O O . SER A 1 300 ? -41.384 8.903 11.888 1.00 35.94 300 SER A O 1
ATOM 2403 N N . SER A 1 301 ? -40.726 10.376 10.338 1.00 30.97 301 SER A N 1
ATOM 2404 C CA . SER A 1 301 ? -41.626 11.452 10.765 1.00 30.97 301 SER A CA 1
ATOM 2405 C C . SER A 1 301 ? -43.017 11.287 10.123 1.00 30.97 301 SER A C 1
ATOM 2407 O O . SER A 1 301 ? -43.123 11.341 8.897 1.00 30.97 301 SER A O 1
ATOM 2409 N N . PRO A 1 302 ? -44.123 11.160 10.885 1.00 37.09 302 PRO A N 1
ATOM 2410 C CA . PRO A 1 302 ? -45.460 10.877 10.340 1.00 37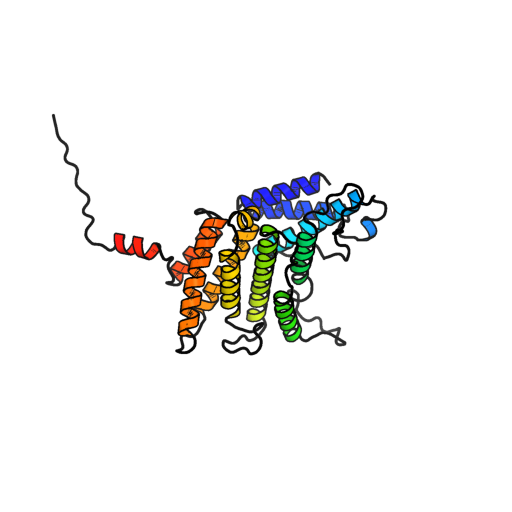.09 302 PRO A CA 1
ATOM 2411 C C . PRO A 1 302 ? -46.140 12.071 9.629 1.00 37.09 302 PRO A C 1
ATOM 2413 O O . PRO A 1 302 ? -47.366 12.161 9.601 1.00 37.09 302 PRO A O 1
ATOM 2416 N N . GLN A 1 303 ? -45.387 13.011 9.048 1.00 41.72 303 GLN A N 1
ATOM 2417 C CA . GLN A 1 303 ? -45.939 14.236 8.449 1.00 41.72 303 GLN A CA 1
ATOM 2418 C C . GLN A 1 303 ? -45.930 14.297 6.915 1.00 41.72 303 GLN A C 1
ATOM 2420 O O . GLN A 1 303 ? -46.373 15.300 6.356 1.00 41.72 303 GLN A O 1
ATOM 2425 N N . TYR A 1 304 ? -45.543 13.236 6.204 1.00 37.75 304 TYR A N 1
ATOM 2426 C CA . TYR A 1 304 ? -45.658 13.228 4.743 1.00 37.75 304 TYR A CA 1
ATOM 2427 C C . TYR A 1 304 ? -47.016 12.670 4.279 1.00 37.75 304 TYR A C 1
ATOM 2429 O O . TYR A 1 304 ? -47.166 11.477 4.027 1.00 37.75 304 TYR A O 1
ATOM 2437 N N . ARG A 1 305 ? -48.030 13.539 4.147 1.00 32.56 305 ARG A N 1
ATOM 2438 C CA . ARG A 1 305 ? -49.182 13.266 3.264 1.00 32.56 305 ARG A CA 1
ATOM 2439 C C . ARG A 1 305 ? -48.858 13.796 1.863 1.00 32.56 305 ARG A C 1
ATOM 2441 O O . ARG A 1 305 ? -48.606 14.998 1.743 1.00 32.56 305 ARG A O 1
ATOM 2448 N N . PRO A 1 306 ? -48.908 12.972 0.802 1.00 37.03 306 PRO A N 1
ATOM 2449 C CA . PRO A 1 306 ? -48.829 13.485 -0.559 1.00 37.03 306 PRO A CA 1
ATOM 2450 C C . PRO A 1 306 ? -50.058 14.363 -0.826 1.00 37.03 306 PRO A C 1
ATOM 2452 O O . PRO A 1 306 ? -51.185 13.962 -0.532 1.00 37.03 306 PRO A O 1
ATOM 2455 N N . LYS A 1 307 ? -49.859 15.569 -1.370 1.00 36.25 307 LYS A N 1
ATOM 2456 C CA . LYS A 1 307 ? -50.969 16.388 -1.874 1.00 36.25 307 LYS A CA 1
ATOM 2457 C C . LYS A 1 307 ? -51.535 15.722 -3.128 1.00 36.25 307 LYS A C 1
ATOM 2459 O O . LYS A 1 307 ? -50.864 15.677 -4.156 1.00 36.25 307 LYS A O 1
ATOM 2464 N N . GLU A 1 308 ? -52.761 15.220 -3.030 1.00 35.78 308 GLU A N 1
ATOM 2465 C CA . GLU A 1 308 ? -53.570 14.833 -4.184 1.00 35.78 308 GLU A CA 1
ATOM 2466 C C . GLU A 1 308 ? -53.792 16.046 -5.096 1.00 35.78 308 GLU A C 1
ATOM 2468 O O . GLU A 1 308 ? -54.058 17.161 -4.640 1.00 35.78 308 GLU A O 1
ATOM 2473 N N . GLY A 1 309 ? -53.625 15.821 -6.398 1.00 42.59 309 GLY A N 1
ATOM 2474 C CA . GLY A 1 309 ? -53.714 16.850 -7.421 1.00 42.59 309 GLY A CA 1
ATOM 2475 C C . GLY A 1 309 ? -55.136 17.366 -7.614 1.00 42.59 309 GLY A C 1
ATOM 2476 O O . GLY A 1 309 ? -56.065 16.605 -7.875 1.00 42.59 309 GLY A O 1
ATOM 2477 N N . THR A 1 310 ? -55.288 18.685 -7.590 1.00 35.50 310 THR A N 1
ATOM 2478 C CA . THR A 1 310 ? -56.460 19.367 -8.128 1.00 35.50 310 THR A CA 1
ATOM 2479 C C . THR A 1 310 ? -56.260 19.623 -9.620 1.00 35.50 310 THR A C 1
ATOM 2481 O O . THR A 1 310 ? -55.487 20.484 -10.032 1.00 35.50 310 THR A O 1
ATOM 2484 N N . LYS A 1 311 ? -56.993 18.868 -10.444 1.00 44.53 311 LYS A N 1
ATOM 2485 C CA . LYS A 1 311 ? -57.350 19.284 -11.805 1.00 44.53 311 LYS A CA 1
ATOM 2486 C C . LYS A 1 311 ? -58.214 20.545 -11.704 1.00 44.53 311 LYS A C 1
ATOM 2488 O O . LYS A 1 311 ? -59.236 20.505 -11.023 1.00 44.53 311 LYS A O 1
ATOM 2493 N N . SER A 1 312 ? -57.863 21.614 -12.416 1.00 38.81 312 SER A N 1
ATOM 2494 C CA . SER A 1 312 ? -58.816 22.677 -12.751 1.00 38.81 312 SER A CA 1
ATOM 2495 C C . SER A 1 312 ? -59.028 22.717 -14.259 1.00 38.81 312 SER A C 1
ATOM 2497 O O . SER A 1 312 ? -58.126 23.026 -15.032 1.00 38.81 312 SER A O 1
ATOM 2499 N N . THR A 1 313 ? -60.247 22.366 -14.640 1.00 42.06 313 THR A N 1
ATOM 2500 C CA . THR A 1 313 ? -60.942 22.792 -15.853 1.00 42.06 313 THR A CA 1
ATOM 2501 C C . THR A 1 313 ? -61.007 24.317 -15.936 1.00 42.06 313 THR A C 1
ATOM 2503 O O . THR A 1 313 ? -61.319 24.956 -14.928 1.00 42.06 313 THR A O 1
ATOM 2506 N N . GLY A 1 314 ? -60.779 24.865 -17.129 1.00 39.31 314 GLY A N 1
ATOM 2507 C CA . GLY A 1 314 ? -60.897 26.285 -17.464 1.00 39.31 314 GLY A CA 1
ATOM 2508 C C . GLY A 1 314 ? -60.101 26.598 -18.713 1.00 39.31 314 GLY A C 1
ATOM 2509 O O . GLY A 1 314 ? -58.900 26.889 -18.548 1.00 39.31 314 GLY A O 1
#

InterPro domains:
  IPR050797 Carbohydrate Metabolism and Transport Regulator [PTHR31668] (2-288)

Mean predicted aligned error: 9.21 Å